Protein AF-0000000080633703 (afdb_homodimer)

Secondary structure (DSSP, 8-state):
--S---EEEEEES-HHHHHIIIIIIT-----TT--SSEEEEEETTEEEEEEEHHHHHHHTT----SS--S--SEEEEEEESSHHHHHHHHHHHHHTTPEEEEEEEE-TTSSEEEEEE-TT--EEEEEE-TTEEE-TTS-EEE--/--S---EEEEEES-HHHHHIIIIIIT-----TT--SSEEEEEETTEEEEEEEHHHHHHHTT----SS--S--SEEEEEEESSHHHHHHHHHHHHHTTPEEEEEEEE-TTSSEEEEEE-TT--EEEEEE-TTEEE-TT--EEE--

InterPro domains:
  IPR004360 Glyoxalase/fosfomycin resistance/dioxygenase domain [PF00903] (7-126)
  IPR029068 Glyoxalase/Bleomycin resistance protein/Dihydroxybiphenyl dioxygenase [G3DSA:3.10.180.10] (2-144)
  IPR029068 Glyoxalase/Bleomycin resistance protein/Dihydroxybiphenyl dioxygenase [SSF54593] (4-132)
  IPR037523 Vicinal oxygen chelate (VOC), core domain [PS51819] (4-129)

pLDDT: mean 94.64, std 8.97, range [52.09, 98.88]

Structure (mmCIF, N/CA/C/O backbone):
data_AF-0000000080633703-model_v1
#
loop_
_entity.id
_entity.type
_entity.pdbx_description
1 polymer 'Glyoxalase/bleomycin resistance protein/dioxygenase'
#
loop_
_atom_site.group_PDB
_atom_site.id
_atom_site.type_symbol
_atom_site.label_atom_id
_atom_site.label_alt_id
_atom_site.label_comp_id
_atom_site.label_asym_id
_atom_site.label_entity_id
_atom_site.label_seq_id
_atom_site.pdbx_PDB_ins_code
_atom_site.Cartn_x
_atom_site.Cartn_y
_atom_site.Cartn_z
_atom_site.occupancy
_atom_site.B_iso_or_equiv
_atom_site.auth_seq_id
_atom_site.auth_comp_id
_atom_site.auth_asym_id
_atom_site.auth_atom_id
_atom_site.pdbx_PDB_model_num
ATOM 1 N N . MET A 1 1 ? -6.945 -16.781 1.053 1 97 1 MET A N 1
ATOM 2 C CA . MET A 1 1 ? -5.82 -15.844 1.15 1 97 1 MET A CA 1
ATOM 3 C C . MET A 1 1 ? -5.742 -15.234 2.545 1 97 1 MET A C 1
ATOM 5 O O . MET A 1 1 ? -6.73 -14.695 3.051 1 97 1 MET A O 1
ATOM 9 N N . GLU A 1 2 ? -4.512 -15.328 3.207 1 96.75 2 GLU A N 1
ATOM 10 C CA . GLU A 1 2 ? -4.355 -14.703 4.516 1 96.75 2 GLU A CA 1
ATOM 11 C C . GLU A 1 2 ? -4.539 -13.188 4.43 1 96.75 2 GLU A C 1
ATOM 13 O O . GLU A 1 2 ? -4.16 -12.562 3.434 1 96.75 2 GLU A O 1
ATOM 18 N N . GLN A 1 3 ? -5.074 -12.633 5.402 1 97.44 3 GLN A N 1
ATOM 19 C CA . GLN A 1 3 ? -5.391 -11.211 5.457 1 97.44 3 GLN A CA 1
ATOM 20 C C . GLN A 1 3 ? -4.16 -10.391 5.828 1 97.44 3 GLN A C 1
ATOM 22 O O . GLN A 1 3 ? -4.023 -9.945 6.973 1 97.44 3 GLN A O 1
ATOM 27 N N . ARG A 1 4 ? -3.279 -10.18 4.828 1 97.44 4 ARG A N 1
ATOM 28 C CA . ARG A 1 4 ? -2.047 -9.43 5.043 1 97.44 4 ARG A CA 1
ATOM 29 C C .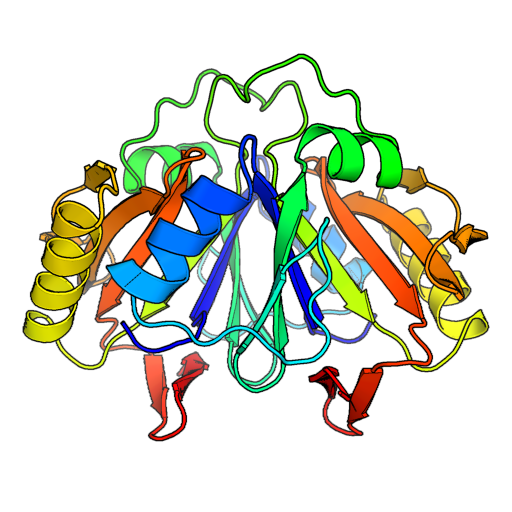 ARG A 1 4 ? -1.479 -8.922 3.723 1 97.44 4 ARG A C 1
ATOM 31 O O . ARG A 1 4 ? -1.855 -9.398 2.652 1 97.44 4 ARG A O 1
ATOM 38 N N . VAL A 1 5 ? -0.715 -7.949 3.74 1 98.44 5 VAL A N 1
ATOM 39 C CA . VAL A 1 5 ? 0.162 -7.438 2.691 1 98.44 5 VAL A CA 1
ATOM 40 C C . VAL A 1 5 ? 1.62 -7.598 3.113 1 98.44 5 VAL A C 1
ATOM 42 O O . VAL A 1 5 ? 1.97 -7.355 4.27 1 98.44 5 VAL A O 1
ATOM 45 N N . SER A 1 6 ? 2.461 -8.047 2.213 1 98.31 6 SER A N 1
ATOM 46 C CA . SER A 1 6 ? 3.865 -8.273 2.543 1 98.31 6 SER A CA 1
ATOM 47 C C . SER A 1 6 ? 4.738 -7.129 2.039 1 98.31 6 SER A C 1
ATOM 49 O O . SER A 1 6 ? 5.727 -6.766 2.68 1 98.31 6 SER A O 1
ATOM 51 N N . LEU A 1 7 ? 4.398 -6.609 0.879 1 98.44 7 LEU A N 1
ATOM 52 C CA . LEU A 1 7 ? 5.262 -5.648 0.206 1 98.44 7 LEU A CA 1
ATOM 53 C C . LEU A 1 7 ? 4.441 -4.672 -0.631 1 98.44 7 LEU A C 1
ATOM 55 O O . LEU A 1 7 ? 3.494 -5.078 -1.311 1 98.44 7 LEU A O 1
ATOM 59 N N . ILE A 1 8 ? 4.715 -3.406 -0.541 1 98.88 8 ILE A N 1
ATOM 60 C CA . ILE A 1 8 ? 4.215 -2.354 -1.418 1 98.88 8 ILE A CA 1
ATOM 61 C C . ILE A 1 8 ? 5.324 -1.902 -2.367 1 98.88 8 ILE A C 1
ATOM 63 O O . ILE A 1 8 ? 6.418 -1.544 -1.929 1 98.88 8 ILE A O 1
ATOM 67 N N . THR A 1 9 ? 5.074 -1.943 -3.637 1 98.69 9 THR A N 1
ATOM 68 C CA . THR A 1 9 ? 6.078 -1.469 -4.578 1 98.69 9 THR A CA 1
ATOM 69 C C . THR A 1 9 ? 5.605 -0.202 -5.285 1 98.69 9 THR A C 1
ATOM 71 O O . THR A 1 9 ? 4.52 -0.179 -5.867 1 98.69 9 THR A O 1
ATOM 74 N N . LEU A 1 10 ? 6.363 0.782 -5.168 1 97.94 10 LEU A N 1
ATOM 75 C CA . LEU A 1 10 ? 6.152 2.033 -5.887 1 97.94 10 LEU A CA 1
ATOM 76 C C . LEU A 1 10 ? 6.996 2.076 -7.156 1 97.94 10 LEU A C 1
ATOM 78 O O . LEU A 1 10 ? 8.227 1.997 -7.098 1 97.94 10 LEU A O 1
ATOM 82 N N . GLY A 1 11 ? 6.312 2.178 -8.289 1 96.38 11 GLY A N 1
ATOM 83 C CA . GLY A 1 11 ? 7.02 2.443 -9.531 1 96.38 11 GLY A CA 1
ATOM 84 C C . GLY A 1 11 ? 7.551 3.861 -9.625 1 96.38 11 GLY A C 1
ATOM 85 O O . GLY A 1 11 ? 6.812 4.824 -9.406 1 96.38 11 GLY A O 1
ATOM 86 N N . VAL A 1 12 ? 8.789 3.979 -9.984 1 96.38 12 VAL A N 1
ATOM 87 C CA . VAL A 1 12 ? 9.398 5.301 -10 1 96.38 12 VAL A CA 1
ATOM 88 C C . VAL A 1 12 ? 10.125 5.52 -11.328 1 96.38 12 VAL A C 1
ATOM 90 O O . VAL A 1 12 ? 10.602 4.562 -11.945 1 96.38 12 VAL A O 1
ATOM 93 N N . ALA A 1 13 ? 10.211 6.73 -11.781 1 94.94 13 ALA A N 1
ATOM 94 C CA . ALA A 1 13 ? 10.852 7.07 -13.055 1 94.94 13 ALA A CA 1
ATOM 95 C C . ALA A 1 13 ? 12.367 7.148 -12.906 1 94.94 13 ALA A C 1
ATOM 97 O O . ALA A 1 13 ? 13.109 6.844 -13.844 1 94.94 13 ALA A O 1
ATOM 98 N N . ASP A 1 14 ? 12.867 7.645 -11.797 1 96.81 14 ASP A N 1
ATOM 99 C CA . ASP A 1 14 ? 14.273 7.828 -11.461 1 96.81 14 ASP A CA 1
ATOM 100 C C . ASP A 1 14 ? 14.562 7.359 -10.039 1 96.81 14 ASP A C 1
ATOM 102 O O . ASP A 1 14 ? 14.273 8.07 -9.07 1 96.81 14 ASP A O 1
ATOM 106 N N . LEU A 1 15 ? 15.211 6.184 -9.938 1 98.06 15 LEU A N 1
ATOM 107 C CA . LEU A 1 15 ? 15.414 5.543 -8.641 1 98.06 15 LEU A CA 1
ATOM 108 C C . LEU A 1 15 ? 16.281 6.41 -7.734 1 98.06 15 LEU A C 1
ATOM 110 O O . LEU A 1 15 ? 15.992 6.555 -6.547 1 98.06 15 LEU A O 1
ATOM 114 N N . ALA A 1 16 ? 17.328 6.961 -8.281 1 98.19 16 ALA A N 1
ATOM 115 C CA . ALA A 1 16 ? 18.219 7.793 -7.488 1 98.19 16 ALA A CA 1
ATOM 116 C C . ALA A 1 16 ? 17.484 8.984 -6.891 1 98.19 16 ALA A C 1
ATOM 118 O O . ALA A 1 16 ? 17.688 9.328 -5.723 1 98.19 16 ALA A O 1
ATOM 119 N N . ARG A 1 17 ? 16.688 9.625 -7.672 1 98.25 17 ARG A N 1
ATOM 120 C CA . ARG A 1 17 ? 15.891 10.758 -7.195 1 98.25 17 ARG A CA 1
ATOM 121 C C . ARG A 1 17 ? 14.945 10.336 -6.078 1 98.25 17 ARG A C 1
ATOM 123 O O . ARG A 1 17 ? 14.836 11.016 -5.059 1 98.25 17 ARG A O 1
ATOM 130 N N . SER A 1 18 ? 14.234 9.234 -6.301 1 98.56 18 SER A N 1
ATOM 131 C CA . SER A 1 18 ? 13.297 8.75 -5.293 1 98.56 18 SER A CA 1
ATOM 132 C C . SER A 1 18 ? 14.023 8.352 -4.012 1 98.56 18 SER A C 1
ATOM 134 O O . SER A 1 18 ? 13.539 8.633 -2.91 1 98.56 18 SER A O 1
ATOM 136 N N . ARG A 1 19 ? 15.172 7.734 -4.129 1 98.62 19 ARG A N 1
ATOM 137 C CA . ARG A 1 19 ? 15.953 7.371 -2.951 1 98.62 19 ARG A CA 1
ATOM 138 C C . ARG A 1 19 ? 16.359 8.609 -2.162 1 98.62 19 ARG A C 1
ATOM 140 O O . ARG A 1 19 ? 16.328 8.609 -0.93 1 98.62 19 ARG A O 1
ATOM 147 N N . ARG A 1 20 ? 16.797 9.633 -2.859 1 98.62 20 ARG A N 1
ATOM 148 C CA . ARG A 1 20 ? 17.172 10.867 -2.174 1 98.62 20 ARG A CA 1
ATOM 149 C C . ARG A 1 20 ? 15.992 11.406 -1.361 1 98.62 20 ARG A C 1
ATOM 151 O O . ARG A 1 20 ? 16.172 11.852 -0.226 1 98.62 20 ARG A O 1
ATOM 158 N N . PHE A 1 21 ? 14.844 11.375 -1.941 1 98.88 21 PHE A N 1
ATOM 159 C CA . PHE A 1 21 ? 13.641 11.859 -1.263 1 98.88 21 PHE A CA 1
ATOM 160 C C . PHE A 1 21 ? 13.367 11.047 -0.003 1 98.88 21 PHE A C 1
ATOM 162 O O . PHE A 1 21 ? 13.219 11.609 1.083 1 98.88 21 PHE A O 1
ATOM 169 N N . TYR A 1 22 ? 13.312 9.695 -0.051 1 98.88 22 TYR A N 1
ATOM 170 C CA . TYR A 1 22 ? 12.922 8.844 1.069 1 98.88 22 TYR A CA 1
ATOM 171 C C . TYR A 1 22 ? 14.039 8.75 2.096 1 98.88 22 TYR A C 1
ATOM 173 O O . TYR A 1 22 ? 13.789 8.75 3.303 1 98.88 22 TYR A O 1
ATOM 181 N N . GLU A 1 23 ? 15.273 8.703 1.638 1 98.69 23 GLU A N 1
ATOM 182 C CA . GLU A 1 23 ? 16.391 8.461 2.549 1 98.69 23 GLU A CA 1
ATOM 183 C C . GLU A 1 23 ? 16.906 9.766 3.148 1 98.69 23 GLU A C 1
ATOM 185 O O . GLU A 1 23 ? 16.812 9.977 4.359 1 98.69 23 GLU A O 1
ATOM 190 N N . GLU A 1 24 ? 17.359 10.695 2.303 1 98.5 24 GLU A N 1
ATOM 191 C CA . GLU A 1 24 ? 17.859 11.969 2.805 1 98.5 24 GLU A CA 1
ATOM 192 C C . GLU A 1 24 ? 16.703 12.875 3.244 1 98.5 24 GLU A C 1
ATOM 194 O O . GLU A 1 24 ? 16.812 13.578 4.25 1 98.5 24 GLU A O 1
ATOM 199 N N . GLY A 1 25 ? 15.664 12.891 2.5 1 98.75 25 GLY A N 1
ATOM 200 C CA . GLY A 1 25 ? 14.539 13.773 2.768 1 98.75 25 GLY A CA 1
ATOM 201 C C . GLY A 1 25 ? 13.711 13.336 3.955 1 98.75 25 GLY A C 1
ATOM 202 O O . GLY A 1 25 ? 13.461 14.125 4.871 1 98.75 25 GLY A O 1
ATOM 203 N N . LEU A 1 26 ? 13.266 12.055 3.934 1 98.69 26 LEU A N 1
ATOM 204 C CA . LEU A 1 26 ? 12.344 11.586 4.961 1 98.69 26 LEU A CA 1
ATOM 205 C C . LEU A 1 26 ? 13.086 10.82 6.055 1 98.69 26 LEU A C 1
ATOM 207 O O . LEU A 1 26 ? 12.531 10.555 7.121 1 98.69 26 LEU A O 1
ATOM 211 N N . GLY A 1 27 ? 14.32 10.422 5.816 1 98.69 27 GLY A N 1
ATOM 212 C CA . GLY A 1 27 ? 15.156 9.836 6.855 1 98.69 27 GLY A CA 1
ATOM 213 C C . GLY A 1 27 ? 15.102 8.32 6.891 1 98.69 27 GLY A C 1
ATOM 214 O O . GLY A 1 27 ? 15.445 7.707 7.902 1 98.69 27 GLY A O 1
ATOM 215 N N . TRP A 1 28 ? 14.656 7.676 5.82 1 98.69 28 TRP A N 1
ATOM 216 C CA . TRP A 1 28 ? 14.531 6.223 5.801 1 98.69 28 TRP A CA 1
ATOM 217 C C . TRP A 1 28 ? 15.867 5.562 5.504 1 98.69 28 TRP A C 1
ATOM 219 O O . TRP A 1 28 ? 16.719 6.145 4.828 1 98.69 28 TRP A O 1
ATOM 229 N N . THR A 1 29 ? 16 4.383 6.027 1 98.44 29 THR A N 1
ATOM 230 C CA . THR A 1 29 ? 17.219 3.6 5.832 1 98.44 29 THR A CA 1
ATOM 231 C C . THR A 1 29 ? 16.938 2.406 4.918 1 98.44 29 THR A C 1
ATOM 233 O O . THR A 1 29 ? 16.109 1.556 5.23 1 98.44 29 THR A O 1
ATOM 236 N N . PRO A 1 30 ? 17.641 2.328 3.787 1 98.25 30 PRO A N 1
ATOM 237 C CA . PRO A 1 30 ? 17.438 1.188 2.893 1 98.25 30 PRO A CA 1
ATOM 238 C C . PRO A 1 30 ? 17.922 -0.128 3.488 1 98.25 30 PRO A C 1
ATOM 240 O O . PRO A 1 30 ? 18.891 -0.14 4.254 1 98.25 30 PRO A O 1
ATOM 243 N N . SER A 1 31 ? 17.234 -1.187 3.162 1 97.75 31 SER A N 1
ATOM 244 C CA . SER A 1 31 ? 17.672 -2.525 3.555 1 97.75 31 SER A CA 1
ATOM 245 C C . SER A 1 31 ? 18.969 -2.914 2.861 1 97.75 31 SER A C 1
ATOM 247 O O . SER A 1 31 ? 19.188 -2.557 1.701 1 97.75 31 SER A O 1
ATOM 249 N N . PRO A 1 32 ? 19.797 -3.775 3.469 1 95.81 32 PRO A N 1
ATOM 250 C CA . PRO A 1 32 ? 21.047 -4.238 2.838 1 95.81 32 PRO A CA 1
ATOM 251 C C . PRO A 1 32 ? 20.781 -5.125 1.62 1 95.81 32 PRO A C 1
ATOM 253 O O . PRO A 1 32 ? 21.688 -5.34 0.81 1 95.81 32 PRO A O 1
ATOM 256 N N . VAL A 1 33 ? 19.594 -5.609 1.435 1 94.81 33 VAL A N 1
ATOM 257 C CA . VAL A 1 33 ? 19.328 -6.52 0.328 1 94.81 33 VAL A CA 1
ATOM 258 C C . VAL A 1 33 ? 18.984 -5.723 -0.928 1 94.81 33 VAL A C 1
ATOM 260 O O . VAL A 1 33 ? 18.719 -6.301 -1.984 1 94.81 33 VAL A O 1
ATOM 263 N N . SER A 1 34 ? 18.922 -4.434 -0.803 1 96.38 34 SER A N 1
ATOM 264 C CA . SER A 1 34 ? 18.656 -3.58 -1.958 1 96.38 34 SER A CA 1
ATOM 265 C C . SER A 1 34 ? 19.688 -3.812 -3.062 1 96.38 34 SER A C 1
ATOM 267 O O . SER A 1 34 ? 20.812 -4.23 -2.791 1 96.38 34 SER A O 1
ATOM 269 N N . GLN A 1 35 ? 19.219 -3.604 -4.219 1 94.38 35 GLN A N 1
ATOM 270 C CA . GLN A 1 35 ? 20.047 -3.736 -5.414 1 94.38 35 GLN A CA 1
ATOM 271 C C . GLN A 1 35 ? 20.047 -2.447 -6.23 1 94.38 35 GLN A C 1
ATOM 273 O O . GLN A 1 35 ? 19.391 -1.469 -5.852 1 94.38 35 GLN A O 1
ATOM 278 N N . ASP A 1 36 ? 20.781 -2.471 -7.336 1 93.69 36 ASP A N 1
ATOM 279 C CA . ASP A 1 36 ? 20.922 -1.275 -8.164 1 93.69 36 ASP A CA 1
ATOM 280 C C . ASP A 1 36 ? 19.562 -0.869 -8.758 1 93.69 36 ASP A C 1
ATOM 282 O O . ASP A 1 36 ? 19.25 0.32 -8.836 1 93.69 36 ASP A O 1
ATOM 286 N N . ALA A 1 37 ? 18.781 -1.839 -9.141 1 94.69 37 ALA A N 1
ATOM 287 C CA . ALA A 1 37 ? 17.562 -1.546 -9.891 1 94.69 37 ALA A CA 1
ATOM 288 C C . ALA A 1 37 ? 16.359 -1.474 -8.969 1 94.69 37 ALA A C 1
ATOM 290 O O . ALA A 1 37 ? 15.25 -1.124 -9.406 1 94.69 37 ALA A O 1
ATOM 291 N N . ILE A 1 38 ? 16.531 -1.835 -7.695 1 97.75 38 ILE A N 1
ATOM 292 C CA . ILE A 1 38 ? 15.406 -1.864 -6.77 1 97.75 38 ILE A CA 1
ATOM 293 C C . ILE A 1 38 ? 15.898 -1.605 -5.348 1 97.75 38 ILE A C 1
ATOM 295 O O . ILE A 1 38 ? 16.953 -2.123 -4.941 1 97.75 38 ILE A O 1
ATOM 299 N N . THR A 1 39 ? 15.211 -0.741 -4.59 1 98.56 39 THR A N 1
ATOM 300 C CA . THR A 1 39 ? 15.531 -0.432 -3.201 1 98.56 39 THR A CA 1
ATOM 301 C C . THR A 1 39 ? 14.406 -0.858 -2.27 1 98.56 39 THR A C 1
ATOM 303 O O . THR A 1 39 ? 13.227 -0.609 -2.557 1 98.56 39 THR A O 1
ATOM 306 N N . PHE A 1 40 ? 14.758 -1.479 -1.168 1 98.5 40 PHE A N 1
ATOM 307 C CA . PHE A 1 40 ? 13.781 -1.953 -0.195 1 98.5 40 PHE A CA 1
ATOM 308 C C . PHE A 1 40 ? 13.93 -1.209 1.127 1 98.5 40 PHE A C 1
ATOM 310 O O . PHE A 1 40 ? 15.047 -0.91 1.555 1 98.5 40 PHE A O 1
ATOM 317 N N . TYR A 1 41 ? 12.828 -0.951 1.776 1 98.5 41 TYR A N 1
ATOM 318 C CA . TYR A 1 41 ? 12.75 -0.44 3.141 1 98.5 41 TYR A CA 1
ATOM 319 C C . TYR A 1 41 ? 11.906 -1.357 4.02 1 98.5 41 TYR A C 1
ATOM 321 O O . TYR A 1 41 ? 10.742 -1.628 3.711 1 98.5 41 TYR A O 1
ATOM 329 N N . GLN A 1 42 ? 12.484 -1.846 5.109 1 97.44 42 GLN A N 1
ATOM 330 C CA . GLN A 1 42 ? 11.711 -2.646 6.051 1 97.44 42 GLN A CA 1
ATOM 331 C C . GLN A 1 42 ? 10.758 -1.773 6.867 1 97.44 42 GLN A C 1
ATOM 333 O O . GLN A 1 42 ? 11.18 -0.775 7.457 1 97.44 42 GLN A O 1
ATOM 338 N N . LEU A 1 43 ? 9.547 -2.045 6.844 1 96.56 43 LEU A N 1
ATOM 339 C CA . LEU A 1 43 ? 8.531 -1.321 7.598 1 96.56 43 LEU A CA 1
ATOM 340 C C . LEU A 1 43 ? 7.852 -2.234 8.617 1 96.56 43 LEU A C 1
ATOM 342 O O . LEU A 1 43 ? 6.664 -2.539 8.484 1 96.56 43 LEU A O 1
ATOM 346 N N . GLY A 1 44 ? 8.523 -2.574 9.719 1 93 44 GLY A N 1
ATOM 347 C CA . GLY A 1 44 ? 7.969 -3.543 10.656 1 93 44 GLY A CA 1
ATOM 348 C C . GLY A 1 44 ? 7.707 -4.898 10.023 1 93 44 GLY A C 1
ATOM 349 O O . GLY A 1 44 ? 8.625 -5.527 9.492 1 93 44 GLY A O 1
ATOM 350 N N . GLY A 1 45 ? 6.473 -5.32 9.922 1 94.38 45 GLY A N 1
ATOM 351 C CA . GLY A 1 45 ? 6.105 -6.637 9.414 1 94.38 45 GLY A CA 1
ATOM 352 C C . GLY A 1 45 ? 5.859 -6.656 7.922 1 94.38 45 GLY A C 1
ATOM 353 O O . GLY A 1 45 ? 5.414 -7.668 7.371 1 94.38 45 GLY A O 1
ATOM 354 N N . ILE A 1 46 ? 6.074 -5.543 7.258 1 97.69 46 ILE A N 1
ATOM 355 C CA . ILE A 1 46 ? 5.992 -5.488 5.805 1 97.69 46 ILE A CA 1
ATOM 356 C C . ILE A 1 46 ? 7.191 -4.73 5.246 1 97.69 46 ILE A C 1
ATOM 358 O O . ILE A 1 46 ? 8.094 -4.344 5.992 1 97.69 46 ILE A O 1
ATOM 362 N N . ALA A 1 47 ? 7.227 -4.555 3.902 1 98.19 47 ALA A N 1
ATOM 363 C CA . ALA A 1 47 ? 8.289 -3.775 3.275 1 98.19 47 ALA A CA 1
ATOM 364 C C . ALA A 1 47 ? 7.734 -2.873 2.178 1 98.19 47 ALA A C 1
ATOM 366 O O . ALA A 1 47 ? 6.602 -3.059 1.729 1 98.19 47 ALA A O 1
ATOM 367 N N . LEU A 1 48 ? 8.438 -1.87 1.857 1 98.75 48 LEU A N 1
ATOM 368 C CA . LEU A 1 48 ? 8.211 -1.012 0.7 1 98.75 48 LEU A CA 1
ATOM 369 C C . LEU A 1 48 ? 9.383 -1.086 -0.269 1 98.75 48 LEU A C 1
ATOM 371 O O . LEU A 1 48 ? 10.547 -1.082 0.153 1 98.75 48 LEU A O 1
ATOM 375 N N . ALA A 1 49 ? 9.078 -1.139 -1.533 1 98.75 49 ALA A N 1
ATOM 376 C CA . ALA A 1 49 ? 10.133 -1.145 -2.545 1 98.75 49 ALA A CA 1
ATOM 377 C C . ALA A 1 49 ? 9.961 0.016 -3.521 1 98.75 49 ALA A C 1
ATOM 379 O O . ALA A 1 49 ? 8.836 0.42 -3.824 1 98.75 49 ALA A O 1
ATOM 380 N N . LEU A 1 50 ? 11.008 0.578 -3.924 1 98.75 50 LEU A N 1
ATOM 381 C CA . LEU A 1 50 ? 11.094 1.459 -5.082 1 98.75 50 LEU A CA 1
ATOM 382 C C . LEU A 1 50 ? 11.656 0.716 -6.289 1 98.75 50 LEU A C 1
ATOM 384 O O . LEU A 1 50 ? 12.727 0.103 -6.203 1 98.75 50 LEU A O 1
ATOM 388 N N . TYR A 1 51 ? 11.008 0.682 -7.352 1 98.12 51 TYR A N 1
ATOM 389 C CA . TYR A 1 51 ? 11.352 -0.052 -8.562 1 98.12 51 TYR A CA 1
ATOM 390 C C . TYR A 1 51 ? 10.969 0.739 -9.812 1 98.12 51 TYR A C 1
ATOM 392 O O . TYR A 1 51 ? 10.008 1.515 -9.789 1 98.12 51 TYR A O 1
ATOM 400 N N . GLY A 1 52 ? 11.781 0.611 -10.922 1 95.88 52 GLY A N 1
ATOM 401 C CA . GLY A 1 52 ? 11.391 1.312 -12.133 1 95.88 52 GLY A CA 1
ATOM 402 C C . GLY A 1 52 ? 9.945 1.062 -12.531 1 95.88 52 GLY A C 1
ATOM 403 O O . GLY A 1 52 ? 9.5 -0.087 -12.594 1 95.88 52 GLY A O 1
ATOM 404 N N . ARG A 1 53 ? 9.297 2.152 -12.828 1 94.69 53 ARG A N 1
ATOM 405 C CA . ARG A 1 53 ? 7.871 2.064 -13.125 1 94.69 53 ARG A CA 1
ATOM 406 C C . ARG A 1 53 ? 7.613 1.183 -14.336 1 94.69 53 ARG A C 1
ATOM 408 O O . ARG A 1 53 ? 6.719 0.334 -14.32 1 94.69 53 ARG A O 1
ATOM 415 N N . GLU A 1 54 ? 8.352 1.371 -15.438 1 93.19 54 GLU A N 1
ATOM 416 C CA . GLU A 1 54 ? 8.18 0.581 -16.656 1 93.19 54 GLU A CA 1
ATOM 417 C C . GLU A 1 54 ? 8.469 -0.896 -16.406 1 93.19 54 GLU A C 1
ATOM 419 O O . GLU A 1 54 ? 7.738 -1.769 -16.875 1 93.19 54 GLU A O 1
ATOM 424 N N . ALA A 1 55 ? 9.531 -1.191 -15.68 1 95.12 55 ALA A N 1
ATOM 425 C CA . ALA A 1 55 ? 9.898 -2.568 -15.359 1 95.12 55 ALA A CA 1
ATOM 426 C C . ALA A 1 55 ? 8.828 -3.229 -14.492 1 95.12 55 ALA A C 1
ATOM 428 O O . ALA A 1 55 ? 8.516 -4.41 -14.672 1 95.12 55 ALA A O 1
ATOM 429 N N . LEU A 1 56 ? 8.289 -2.451 -13.547 1 96.06 56 LEU A N 1
ATOM 430 C CA . LEU A 1 56 ? 7.219 -2.949 -12.695 1 96.06 56 LEU A CA 1
ATOM 431 C C . LEU A 1 56 ? 5.984 -3.301 -13.516 1 96.06 56 LEU A C 1
ATOM 433 O O . LEU A 1 56 ? 5.391 -4.363 -13.336 1 96.06 56 LEU A O 1
ATOM 437 N N . ALA A 1 57 ? 5.625 -2.398 -14.43 1 94.94 57 ALA A N 1
ATOM 438 C CA . ALA A 1 57 ? 4.484 -2.645 -15.305 1 94.94 57 ALA A CA 1
ATOM 439 C C . ALA A 1 57 ? 4.707 -3.887 -16.156 1 94.94 57 ALA A C 1
ATOM 441 O O . ALA A 1 57 ? 3.809 -4.719 -16.312 1 94.94 57 ALA A O 1
ATOM 442 N N . GLU A 1 58 ? 5.883 -4.012 -16.688 1 94.75 58 GLU A N 1
ATOM 443 C CA . GLU A 1 58 ? 6.227 -5.18 -17.5 1 94.75 58 GLU A CA 1
ATOM 444 C C . GLU A 1 58 ? 6.141 -6.465 -16.688 1 94.75 58 GLU A C 1
ATOM 446 O O . GLU A 1 58 ? 5.57 -7.461 -17.141 1 94.75 58 GLU A O 1
ATOM 451 N N . ASP A 1 59 ? 6.648 -6.391 -15.5 1 95.75 59 ASP A N 1
ATOM 452 C CA . ASP A 1 59 ? 6.637 -7.555 -14.625 1 95.75 59 ASP A CA 1
ATOM 453 C C . ASP A 1 59 ? 5.211 -8 -14.32 1 95.75 59 ASP A C 1
ATOM 455 O O . ASP A 1 59 ? 4.934 -9.203 -14.242 1 95.75 59 ASP A O 1
ATOM 459 N N . ALA A 1 60 ? 4.309 -7.051 -14.188 1 96.12 60 ALA A N 1
ATOM 460 C CA . ALA A 1 60 ? 2.924 -7.328 -13.82 1 96.12 60 ALA A CA 1
ATOM 461 C C . ALA A 1 60 ? 2.057 -7.531 -15.055 1 96.12 60 ALA A C 1
ATOM 463 O O . ALA A 1 60 ? 0.843 -7.727 -14.945 1 96.12 60 ALA A O 1
ATOM 464 N N . HIS A 1 61 ? 2.652 -7.441 -16.25 1 95.5 61 HIS A N 1
ATOM 465 C CA . HIS A 1 61 ? 1.944 -7.547 -17.516 1 95.5 61 HIS A CA 1
ATOM 466 C C . HIS A 1 61 ? 0.859 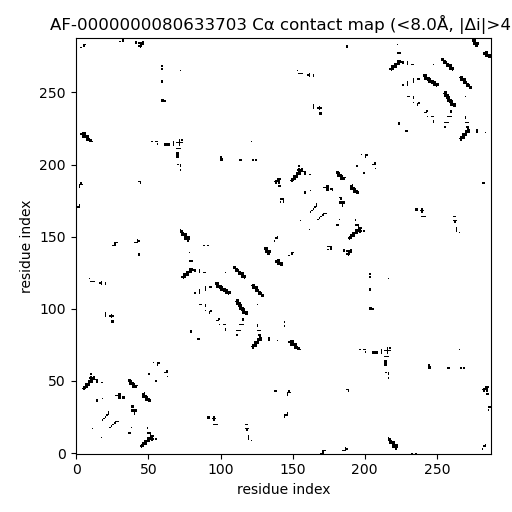-6.484 -17.625 1 95.5 61 HIS A C 1
ATOM 468 O O . HIS A 1 61 ? -0.271 -6.781 -18.031 1 95.5 61 HIS A O 1
ATOM 474 N N . LEU A 1 62 ? 1.202 -5.305 -17.156 1 92.88 62 LEU A N 1
ATOM 475 C CA . LEU A 1 62 ? 0.307 -4.16 -17.281 1 92.88 62 LEU A CA 1
ATOM 476 C C . LEU A 1 62 ? 0.74 -3.252 -18.422 1 92.88 62 LEU A C 1
ATOM 478 O O . LEU A 1 62 ? 1.934 -3.129 -18.719 1 92.88 62 LEU A O 1
ATOM 482 N N . ALA A 1 63 ? -0.3 -2.738 -19.078 1 82.75 63 ALA A N 1
ATOM 483 C CA . ALA A 1 63 ? 0.01 -1.756 -20.109 1 82.75 63 ALA A CA 1
ATOM 484 C C . ALA A 1 63 ? 0.45 -0.43 -19.5 1 82.75 63 ALA A C 1
ATOM 486 O O . ALA A 1 63 ? -0.107 0.008 -18.484 1 82.75 63 ALA A O 1
ATOM 487 N N . GLU A 1 64 ? 1.719 -0.064 -19.859 1 68.31 64 GLU A N 1
ATOM 488 C CA . GLU A 1 64 ? 2.215 1.227 -19.391 1 68.31 64 GLU A CA 1
ATOM 489 C C . GLU A 1 64 ? 2.053 2.301 -20.469 1 68.31 64 GLU A C 1
ATOM 491 O O . GLU A 1 64 ? 2.469 2.111 -21.609 1 68.31 64 GLU A O 1
ATOM 496 N N . SER A 1 65 ? 1.033 3.039 -20.406 1 57.62 65 SER A N 1
ATOM 497 C CA . SER A 1 65 ? 0.914 4.039 -21.469 1 57.62 65 SER A CA 1
ATOM 498 C C . SER A 1 65 ? 1.568 5.355 -21.062 1 57.62 65 SER A C 1
ATOM 500 O O . SER A 1 65 ? 1.222 6.414 -21.594 1 57.62 65 SER A O 1
ATOM 502 N N . GLY A 1 66 ? 2.555 5.41 -20.281 1 54.12 66 GLY A N 1
ATOM 503 C CA . GLY A 1 66 ? 3.236 6.664 -20.016 1 54.12 66 GLY A CA 1
ATOM 504 C C . GLY A 1 66 ? 3.078 7.141 -18.594 1 54.12 66 GLY A C 1
ATOM 505 O O . GLY A 1 66 ? 2.699 6.367 -17.719 1 54.12 66 GLY A O 1
ATOM 506 N N . PRO A 1 67 ? 3.582 8.391 -18.453 1 52.75 67 PRO A N 1
ATOM 507 C CA . PRO A 1 67 ? 3.463 8.945 -17.094 1 52.75 67 PRO A CA 1
ATOM 508 C C . PRO A 1 67 ? 2.029 8.906 -16.578 1 52.75 67 PRO A C 1
ATOM 510 O O . PRO A 1 67 ? 1.079 8.992 -17.359 1 52.75 67 PRO A O 1
ATOM 513 N N . THR A 1 68 ? 1.868 8.172 -15.547 1 53.5 68 THR A N 1
ATOM 514 C CA . THR A 1 68 ? 0.542 8.125 -14.938 1 53.5 68 THR A CA 1
ATOM 515 C C . THR A 1 68 ? -0.106 9.5 -14.938 1 53.5 68 THR A C 1
ATOM 517 O O . THR A 1 68 ? 0.496 10.477 -14.484 1 53.5 68 THR A O 1
ATOM 520 N N . SER A 1 69 ? -0.786 9.875 -16.094 1 57.5 69 SER A N 1
ATOM 521 C CA . SER A 1 69 ? -1.615 11.07 -15.961 1 57.5 69 SER A CA 1
ATOM 522 C C . SER A 1 69 ? -2.838 10.797 -15.086 1 57.5 69 SER A C 1
ATOM 524 O O . SER A 1 69 ? -3.564 9.828 -15.312 1 57.5 69 SER A O 1
ATOM 526 N N . GLY A 1 70 ? -2.631 11.031 -13.734 1 75.81 70 GLY A N 1
ATOM 527 C CA . GLY A 1 70 ? -3.807 11.031 -12.883 1 75.81 70 GLY A CA 1
ATOM 528 C C . GLY A 1 70 ? -3.646 10.18 -11.641 1 75.81 70 GLY A C 1
ATOM 529 O O . GLY A 1 70 ? -2.586 9.594 -11.414 1 75.81 70 GLY A O 1
ATOM 530 N N . PHE A 1 71 ? -4.656 10.219 -10.938 1 87.88 71 PHE A N 1
ATOM 531 C CA . PHE A 1 71 ? -4.691 9.484 -9.68 1 87.88 71 PHE A CA 1
ATOM 532 C C . PHE A 1 71 ? -4.828 7.988 -9.93 1 87.88 71 PHE A C 1
ATOM 534 O O . PHE A 1 71 ? -5.762 7.555 -10.609 1 87.88 71 PHE A O 1
ATOM 541 N N . GLY A 1 72 ? -3.854 7.133 -9.484 1 90.44 72 GLY A N 1
ATOM 542 C CA . GLY A 1 72 ? -3.816 5.691 -9.695 1 90.44 72 GLY A CA 1
ATOM 543 C C . GLY A 1 72 ? -4.812 4.938 -8.836 1 90.44 72 GLY A C 1
ATOM 544 O O . GLY A 1 72 ? -5.047 3.746 -9.047 1 90.44 72 GLY A O 1
ATOM 545 N N . GLY A 1 73 ? -5.367 5.633 -7.848 1 93.62 73 GLY A N 1
ATOM 546 C CA . GLY A 1 73 ? -6.418 4.992 -7.07 1 93.62 73 GLY A CA 1
ATOM 547 C C . GLY A 1 73 ? -5.926 4.418 -5.758 1 93.62 73 GLY A C 1
ATOM 548 O O . GLY A 1 73 ? -6.68 3.756 -5.043 1 93.62 73 GLY A O 1
ATOM 549 N N . ILE A 1 74 ? -4.668 4.578 -5.445 1 96.62 74 ILE A N 1
ATOM 550 C CA . ILE A 1 74 ? -4.137 4.082 -4.18 1 96.62 74 ILE A CA 1
ATOM 551 C C . ILE A 1 74 ? -3.457 5.227 -3.428 1 96.62 74 ILE A C 1
ATOM 553 O O . ILE A 1 74 ? -2.729 6.023 -4.023 1 96.62 74 ILE A O 1
ATOM 557 N N . THR A 1 75 ? -3.762 5.383 -2.111 1 98 75 THR A N 1
ATOM 558 C CA . THR A 1 75 ? -2.99 6.266 -1.243 1 98 75 THR A CA 1
ATOM 559 C C . THR A 1 75 ? -2.361 5.484 -0.095 1 98 75 THR A C 1
ATOM 561 O O . THR A 1 75 ? -2.887 4.445 0.318 1 98 75 THR A O 1
ATOM 564 N N . LEU A 1 76 ? -1.228 5.926 0.321 1 98.75 76 LEU A N 1
ATOM 565 C CA . LEU A 1 76 ? -0.566 5.438 1.527 1 98.75 76 LEU A CA 1
ATOM 566 C C . LEU A 1 76 ? -0.715 6.434 2.67 1 98.75 76 LEU A C 1
ATOM 568 O O . LEU A 1 76 ? -0.734 7.648 2.443 1 98.75 76 LEU A O 1
ATOM 572 N N . ALA A 1 77 ? -0.773 5.887 3.902 1 98.75 77 ALA A N 1
ATOM 573 C CA . ALA A 1 77 ? -0.925 6.809 5.023 1 98.75 77 ALA A CA 1
ATOM 574 C C . ALA A 1 77 ? 0.147 6.566 6.082 1 98.75 77 ALA A C 1
ATOM 576 O O . ALA A 1 77 ? 0.625 5.441 6.246 1 98.75 77 ALA A O 1
ATOM 577 N N . HIS A 1 78 ? 0.496 7.543 6.719 1 98.69 78 HIS A N 1
ATOM 578 C CA . HIS A 1 78 ? 1.4 7.621 7.859 1 98.69 78 HIS A CA 1
ATOM 579 C C . HIS A 1 78 ? 0.74 8.328 9.039 1 98.69 78 HIS A C 1
ATOM 581 O O . HIS A 1 78 ? 0.643 9.555 9.062 1 98.69 78 HIS A O 1
ATOM 587 N N . ASN A 1 79 ? 0.269 7.512 9.984 1 98.31 79 ASN A N 1
ATOM 588 C CA . ASN A 1 79 ? -0.42 8.055 11.148 1 98.31 79 ASN A CA 1
ATOM 589 C C . ASN A 1 79 ? 0.558 8.406 12.266 1 98.31 79 ASN A C 1
ATOM 591 O O . ASN A 1 79 ? 1.523 7.68 12.5 1 98.31 79 ASN A O 1
ATOM 595 N N . LEU A 1 80 ? 0.232 9.445 12.867 1 98.31 80 LEU A N 1
ATOM 596 C CA . LEU A 1 80 ? 1.102 9.977 13.914 1 98.31 80 LEU A CA 1
ATOM 597 C C . LEU A 1 80 ? 0.334 10.156 15.219 1 98.31 80 LEU A C 1
ATOM 599 O O . LEU A 1 80 ? -0.839 9.789 15.312 1 98.31 80 LEU A O 1
ATOM 603 N N . ARG A 1 81 ? 1.061 10.617 16.281 1 96.88 81 ARG A N 1
ATOM 604 C CA . ARG A 1 81 ? 0.521 10.562 17.625 1 96.88 81 ARG A CA 1
ATOM 605 C C . ARG A 1 81 ? -0.061 11.914 18.031 1 96.88 81 ARG A C 1
ATOM 607 O O . ARG A 1 81 ? -0.707 12.031 19.078 1 96.88 81 ARG A O 1
ATOM 614 N N . SER A 1 82 ? 0.19 12.992 17.188 1 97.69 82 SER A N 1
ATOM 615 C CA . SER A 1 82 ? -0.337 14.32 17.469 1 97.69 82 SER A CA 1
ATOM 616 C C . SER A 1 82 ? -0.459 15.156 16.203 1 97.69 82 SER A C 1
ATOM 618 O O . SER A 1 82 ? 0.167 14.852 15.188 1 97.69 82 SER A O 1
ATOM 620 N N . LYS A 1 83 ? -1.299 16.234 16.297 1 98.56 83 LYS A N 1
ATOM 621 C CA . LYS A 1 83 ? -1.425 17.188 15.203 1 98.56 83 LYS A CA 1
ATOM 622 C C . LYS A 1 83 ? -0.086 17.844 14.891 1 98.56 83 LYS A C 1
ATOM 624 O O . LYS A 1 83 ? 0.249 18.062 13.727 1 98.56 83 LYS A O 1
ATOM 629 N N . ALA A 1 84 ? 0.62 18.203 15.93 1 98.62 84 ALA A N 1
ATOM 630 C CA . ALA A 1 84 ? 1.916 18.844 15.75 1 98.62 84 ALA A CA 1
ATOM 631 C C . ALA A 1 84 ? 2.869 17.969 14.945 1 98.62 84 ALA A C 1
ATOM 633 O O . ALA A 1 84 ? 3.639 18.469 14.125 1 98.62 84 ALA A O 1
ATOM 634 N N . GLU A 1 85 ? 2.879 16.672 15.195 1 98.56 85 GLU A N 1
ATOM 635 C CA . GLU A 1 85 ? 3.713 15.734 14.438 1 98.56 85 GLU A CA 1
ATOM 636 C C . GLU A 1 85 ? 3.303 15.703 12.969 1 98.56 85 GLU A C 1
ATOM 638 O O . GLU A 1 85 ? 4.148 15.562 12.086 1 98.56 85 GLU A O 1
ATOM 643 N N . VAL A 1 86 ? 1.981 15.781 12.75 1 98.81 86 VAL A N 1
ATOM 644 C CA . VAL A 1 86 ? 1.503 15.836 11.367 1 98.81 86 VAL A CA 1
ATOM 645 C C . VAL A 1 86 ? 2.117 17.031 10.656 1 98.81 86 VAL A C 1
ATOM 647 O O . VAL A 1 86 ? 2.684 16.906 9.57 1 98.81 86 VAL A O 1
ATOM 650 N N . ASP A 1 87 ? 2.047 18.203 11.289 1 98.88 87 ASP A N 1
ATOM 651 C CA . ASP A 1 87 ? 2.596 19.422 10.703 1 98.88 87 ASP A CA 1
ATOM 652 C C . ASP A 1 87 ? 4.09 19.266 10.422 1 98.88 87 ASP A C 1
ATOM 654 O O . ASP A 1 87 ? 4.574 19.703 9.375 1 98.88 87 ASP A O 1
ATOM 658 N N . ALA A 1 88 ? 4.77 18.719 11.328 1 98.88 88 ALA A N 1
ATOM 659 C CA . ALA A 1 88 ? 6.215 18.562 11.203 1 98.88 88 ALA A CA 1
ATOM 660 C C . ALA A 1 88 ? 6.559 17.656 10.016 1 98.88 88 ALA A C 1
ATOM 662 O O . ALA A 1 88 ? 7.473 17.953 9.242 1 98.88 88 ALA A O 1
ATOM 663 N N . VAL A 1 89 ? 5.863 16.531 9.883 1 98.88 89 VAL A N 1
ATOM 664 C CA . VAL A 1 89 ? 6.141 15.586 8.797 1 98.88 89 VAL A CA 1
ATOM 665 C C . VAL A 1 89 ? 5.754 16.219 7.461 1 98.88 89 VAL A C 1
ATOM 667 O O . VAL A 1 89 ? 6.453 16.047 6.461 1 98.88 89 VAL A O 1
ATOM 670 N N . MET A 1 90 ? 4.629 16.938 7.445 1 98.88 90 MET A N 1
ATOM 671 C CA . MET A 1 90 ? 4.238 17.641 6.227 1 98.88 90 MET A CA 1
ATOM 672 C C . MET A 1 90 ? 5.32 18.625 5.801 1 98.88 90 MET A C 1
ATOM 674 O O . MET A 1 90 ? 5.684 18.672 4.625 1 98.88 90 MET A O 1
ATOM 678 N N . ALA A 1 91 ? 5.805 19.359 6.703 1 98.88 91 ALA A N 1
ATOM 679 C CA . ALA A 1 91 ? 6.867 20.328 6.418 1 98.88 91 ALA A CA 1
ATOM 680 C C . ALA A 1 91 ? 8.133 19.625 5.941 1 98.88 91 ALA A C 1
ATOM 682 O O . ALA A 1 91 ? 8.805 20.094 5.023 1 98.88 91 ALA A O 1
ATOM 683 N N . GLN A 1 92 ? 8.484 18.562 6.613 1 98.88 92 GLN A N 1
ATOM 684 C CA . GLN A 1 92 ? 9.648 17.766 6.23 1 98.88 92 GLN A CA 1
ATOM 685 C C . GLN A 1 92 ? 9.531 17.281 4.789 1 98.88 92 GLN A C 1
ATOM 687 O O . GLN A 1 92 ? 10.492 17.359 4.023 1 98.88 92 GLN A O 1
ATOM 692 N N . ALA A 1 93 ? 8.359 16.734 4.43 1 98.81 93 ALA A N 1
ATOM 693 C CA . ALA A 1 93 ? 8.117 16.234 3.078 1 98.81 93 ALA A CA 1
ATOM 694 C C . ALA A 1 93 ? 8.281 17.344 2.045 1 98.81 93 ALA A C 1
ATOM 696 O O . ALA A 1 93 ? 8.875 17.141 0.984 1 98.81 93 ALA A O 1
ATOM 697 N N . GLU A 1 94 ? 7.777 18.469 2.393 1 98.81 94 GLU A N 1
ATOM 698 C CA . GLU A 1 94 ? 7.895 19.625 1.493 1 98.81 94 GLU A CA 1
ATOM 699 C C . GLU A 1 94 ? 9.352 20.031 1.307 1 98.81 94 GLU A C 1
ATOM 701 O O . GLU A 1 94 ? 9.805 20.25 0.18 1 98.81 94 GLU A O 1
ATOM 706 N N . ARG A 1 95 ? 10.078 20.125 2.342 1 98.62 95 ARG A N 1
ATOM 707 C CA . ARG A 1 95 ? 11.492 20.5 2.287 1 98.62 95 ARG A CA 1
ATOM 708 C C . ARG A 1 95 ? 12.289 19.484 1.473 1 98.62 95 ARG A C 1
ATOM 710 O O . ARG A 1 95 ? 13.266 19.844 0.805 1 98.62 95 ARG A O 1
ATOM 717 N N . ALA A 1 96 ? 11.883 18.266 1.524 1 98.56 96 ALA A N 1
ATOM 718 C CA . ALA A 1 96 ? 12.578 17.188 0.837 1 98.56 96 ALA A CA 1
ATOM 719 C C . ALA A 1 96 ? 12.281 17.203 -0.66 1 98.56 96 ALA A C 1
ATOM 721 O O . ALA A 1 96 ? 12.906 16.469 -1.433 1 98.56 96 ALA A O 1
ATOM 722 N N . GLY A 1 97 ? 11.305 18.016 -1.037 1 98.31 97 GLY A N 1
ATOM 723 C CA . GLY A 1 97 ? 10.969 18.109 -2.447 1 98.31 97 GLY A CA 1
ATOM 724 C C . GLY A 1 97 ? 9.625 17.5 -2.785 1 98.31 97 GLY A C 1
ATOM 725 O O . GLY A 1 97 ? 9.227 17.453 -3.951 1 98.31 97 GLY A O 1
ATOM 726 N N . GLY A 1 98 ? 8.883 16.969 -1.809 1 98.5 98 GLY A N 1
ATOM 727 C CA . GLY A 1 98 ? 7.52 16.531 -2.041 1 98.5 98 GLY A CA 1
ATOM 728 C C . GLY A 1 98 ? 6.566 17.672 -2.348 1 98.5 98 GLY A C 1
ATOM 729 O O . GLY A 1 98 ? 6.812 18.812 -1.965 1 98.5 98 GLY A O 1
ATOM 730 N N . ARG A 1 99 ? 5.555 17.328 -3.082 1 98.31 99 ARG A N 1
ATOM 731 C CA . ARG A 1 99 ? 4.523 18.328 -3.373 1 98.31 99 ARG A CA 1
ATOM 732 C C . ARG A 1 99 ? 3.367 18.219 -2.389 1 98.31 99 ARG A C 1
ATOM 734 O O . ARG A 1 99 ? 2.752 17.172 -2.254 1 98.31 99 ARG A O 1
ATOM 741 N N . ILE A 1 100 ? 3.045 19.344 -1.759 1 98.69 100 ILE A N 1
ATOM 742 C CA . ILE A 1 100 ? 1.881 19.344 -0.88 1 98.69 100 ILE A CA 1
ATOM 743 C C . ILE A 1 100 ? 0.604 19.328 -1.716 1 98.69 100 ILE A C 1
ATOM 745 O O . ILE A 1 100 ? 0.395 20.219 -2.555 1 98.69 100 ILE A O 1
ATOM 749 N N . LEU A 1 101 ? -0.156 18.328 -1.574 1 98.06 101 LEU A N 1
ATOM 750 C CA . LEU A 1 101 ? -1.429 18.219 -2.275 1 98.06 101 LEU A CA 1
ATOM 751 C C . LEU A 1 101 ? -2.551 18.875 -1.483 1 98.06 101 LEU A C 1
ATOM 753 O O . LEU A 1 101 ? -3.367 19.609 -2.049 1 98.06 101 LEU A O 1
ATOM 757 N N . LYS A 1 102 ? -2.564 18.594 -0.202 1 98.5 102 LYS A N 1
ATOM 758 C CA . LYS A 1 102 ? -3.555 19.094 0.745 1 98.5 102 LYS A CA 1
ATOM 759 C C . LYS A 1 102 ? -2.896 19.516 2.057 1 98.5 102 LYS A C 1
ATOM 761 O O . LYS A 1 102 ? -2.322 18.688 2.762 1 98.5 102 LYS A O 1
ATOM 766 N N . PRO A 1 103 ? -2.982 20.797 2.355 1 98.62 103 PRO A N 1
ATOM 767 C CA . PRO A 1 103 ? -2.436 21.203 3.656 1 98.62 103 PRO A CA 1
ATOM 768 C C . PRO A 1 103 ? -3.111 20.484 4.824 1 98.62 103 PRO A C 1
ATOM 770 O O . PRO A 1 103 ? -4.305 20.172 4.754 1 98.62 103 PRO A O 1
ATOM 773 N N . ALA A 1 104 ? -2.307 20.219 5.852 1 98.75 104 ALA A N 1
ATOM 774 C CA . ALA A 1 104 ? -2.873 19.594 7.043 1 98.75 104 ALA A CA 1
ATOM 775 C C . ALA A 1 104 ? -3.998 20.453 7.625 1 98.75 104 ALA A C 1
ATOM 777 O O . ALA A 1 104 ? -3.883 21.672 7.703 1 98.75 104 ALA A O 1
ATOM 778 N N . GLN A 1 105 ? -5.023 19.797 7.938 1 98.75 105 GLN A N 1
ATOM 779 C CA . GLN A 1 105 ? -6.211 20.453 8.469 1 98.75 105 GLN A CA 1
ATOM 780 C C . GLN A 1 105 ? -7.113 19.469 9.195 1 98.75 105 GLN A C 1
ATOM 782 O O . GLN A 1 105 ? -6.941 18.25 9.07 1 98.75 105 GLN A O 1
ATOM 787 N N . ASP A 1 106 ? -8.031 20 9.969 1 98.38 106 ASP A N 1
ATOM 788 C CA . ASP A 1 106 ? -9.086 19.141 10.5 1 98.38 106 ASP A CA 1
ATOM 789 C C . ASP A 1 106 ? -9.938 18.547 9.375 1 98.38 106 ASP A C 1
ATOM 791 O O . ASP A 1 106 ? -10.258 19.25 8.406 1 98.38 106 ASP A O 1
ATOM 795 N N . VAL A 1 107 ? -10.25 17.297 9.562 1 96.75 107 VAL A N 1
ATOM 796 C CA . VAL A 1 107 ? -10.945 16.656 8.453 1 96.75 107 VAL A CA 1
ATOM 797 C C . VAL A 1 107 ? -12.273 16.062 8.938 1 96.75 107 VAL A C 1
ATOM 799 O O . VAL A 1 107 ? -12.523 16 10.148 1 96.75 107 VAL A O 1
ATOM 802 N N . PHE A 1 108 ? -13.055 15.625 8.055 1 90.69 108 PHE A N 1
ATOM 803 C CA . PHE A 1 108 ? -14.461 15.281 8.258 1 90.69 108 PHE A CA 1
ATOM 804 C C . PHE A 1 108 ? -14.602 14.102 9.203 1 90.69 108 PHE A C 1
ATOM 806 O O . PHE A 1 108 ? -15.609 13.977 9.906 1 90.69 108 PHE A O 1
ATOM 813 N N . TRP A 1 109 ? -13.688 13.273 9.359 1 91.12 109 TRP A N 1
ATOM 814 C CA . TRP A 1 109 ? -13.836 12.078 10.18 1 91.12 109 TRP A CA 1
ATOM 815 C C . TRP A 1 109 ? -13.289 12.312 11.586 1 91.12 109 TRP A C 1
ATOM 817 O O . TRP A 1 109 ? -13.156 11.375 12.375 1 91.12 109 TRP A O 1
ATOM 827 N N . GLY A 1 110 ? -12.891 13.562 11.891 1 91.94 110 GLY A N 1
ATOM 828 C CA . GLY A 1 110 ? -12.586 13.93 13.266 1 91.94 110 GLY A CA 1
ATOM 829 C C . GLY A 1 110 ? -11.102 13.93 13.562 1 91.94 110 GLY A C 1
ATOM 830 O O . GLY A 1 110 ? -10.688 14.117 14.711 1 91.94 110 GLY A O 1
ATOM 831 N N . GLY A 1 111 ? -10.258 13.742 12.617 1 97.19 111 GLY A N 1
ATOM 832 C CA . GLY A 1 111 ? -8.82 13.805 12.805 1 97.19 111 GLY A CA 1
ATOM 833 C C . GLY A 1 111 ? -8.188 15.039 12.188 1 97.19 111 GLY A C 1
ATOM 834 O O . GLY A 1 111 ? -8.82 16.094 12.094 1 97.19 111 GLY A O 1
ATOM 835 N N . TYR A 1 112 ? -6.996 14.984 11.984 1 98.69 112 TYR A N 1
ATOM 836 C CA . TYR A 1 112 ? -6.141 16 11.391 1 98.69 112 TYR A CA 1
ATOM 837 C C . TYR A 1 112 ? -5.211 15.391 10.352 1 98.69 112 TYR A C 1
ATOM 839 O O . TYR A 1 112 ? -4.484 14.438 10.641 1 98.69 112 TYR A O 1
ATOM 847 N N . SER A 1 113 ? -5.371 15.906 9.125 1 98.62 113 SER A N 1
ATOM 848 C CA . SER A 1 113 ? -4.621 15.195 8.094 1 98.62 113 SER A CA 1
ATOM 849 C C . SER A 1 113 ? -4.285 16.125 6.922 1 98.62 113 SER A C 1
ATOM 851 O O . SER A 1 113 ? -4.957 17.125 6.711 1 98.62 113 SER A O 1
ATOM 853 N N . GLY A 1 114 ? -3.277 15.875 6.203 1 98.75 114 GLY A N 1
ATOM 854 C CA . GLY A 1 114 ? -2.848 16.422 4.926 1 98.75 114 GLY A CA 1
ATOM 855 C C . GLY A 1 114 ? -2.285 15.359 3.99 1 98.75 114 GLY A C 1
ATOM 856 O O . GLY A 1 114 ? -2.141 14.203 4.371 1 98.75 114 GLY A O 1
ATOM 857 N N . TYR A 1 115 ? -2.049 15.852 2.764 1 98.81 115 TYR A N 1
ATOM 858 C CA . TYR A 1 115 ? -1.472 14.953 1.772 1 98.81 115 TYR A CA 1
ATOM 859 C C . TYR A 1 115 ? -0.264 15.594 1.096 1 98.81 115 TYR A C 1
ATOM 861 O O . TYR A 1 115 ? -0.27 16.797 0.802 1 98.81 115 TYR A O 1
ATOM 869 N N . PHE A 1 116 ? 0.722 14.797 0.815 1 98.69 116 PHE A N 1
ATOM 870 C CA . PHE A 1 116 ? 1.779 15.172 -0.116 1 98.69 116 PHE A CA 1
ATOM 871 C C . PHE A 1 116 ? 2.004 14.078 -1.152 1 98.69 116 PHE A C 1
ATOM 873 O O . PHE A 1 116 ? 1.612 12.93 -0.942 1 98.69 116 PHE A O 1
ATOM 880 N N . ALA A 1 117 ? 2.547 14.43 -2.283 1 97.56 117 ALA A N 1
ATOM 881 C CA . ALA A 1 117 ? 2.996 13.492 -3.309 1 97.56 117 ALA A CA 1
ATOM 882 C C . ALA A 1 117 ? 4.516 13.367 -3.307 1 97.56 117 ALA A C 1
ATOM 884 O O . ALA A 1 117 ? 5.23 14.367 -3.219 1 97.56 117 ALA A O 1
ATOM 885 N N . ASP A 1 118 ? 4.984 12.117 -3.34 1 97.94 118 ASP A N 1
ATOM 886 C CA . ASP A 1 118 ? 6.422 11.93 -3.504 1 97.94 118 ASP A CA 1
ATOM 887 C C . ASP A 1 118 ? 6.871 12.344 -4.902 1 97.94 118 ASP A C 1
ATOM 889 O O . ASP A 1 118 ? 6.062 12.797 -5.715 1 97.94 118 ASP A O 1
ATOM 893 N N . PRO A 1 119 ? 8.133 12.266 -5.293 1 97.06 119 PRO A N 1
ATOM 894 C CA . PRO A 1 119 ? 8.641 12.797 -6.559 1 97.06 119 PRO A CA 1
ATOM 895 C C . PRO A 1 119 ? 7.965 12.172 -7.777 1 97.06 119 PRO A C 1
ATOM 897 O O . PRO A 1 119 ? 8 12.742 -8.867 1 97.06 119 PRO A O 1
ATOM 900 N N . ASP A 1 120 ? 7.391 10.977 -7.656 1 95.12 120 ASP A N 1
ATOM 901 C CA . ASP A 1 120 ? 6.75 10.297 -8.781 1 95.12 120 ASP A CA 1
ATOM 902 C C . ASP A 1 120 ? 5.23 10.422 -8.703 1 95.12 120 ASP A C 1
ATOM 904 O O . ASP A 1 120 ? 4.512 9.773 -9.461 1 95.12 120 ASP A O 1
ATOM 908 N N . GLY A 1 121 ? 4.766 11.172 -7.68 1 95 121 GLY A N 1
ATOM 909 C CA . GLY A 1 121 ? 3.35 11.492 -7.621 1 95 121 GLY A CA 1
ATOM 910 C C . GLY A 1 121 ? 2.562 10.547 -6.73 1 95 121 GLY A C 1
ATOM 911 O O . GLY A 1 121 ? 1.336 10.641 -6.648 1 95 121 GLY A O 1
ATOM 912 N N . HIS A 1 122 ? 3.141 9.594 -6.094 1 96.75 122 HIS A N 1
ATOM 913 C CA . HIS A 1 122 ? 2.424 8.727 -5.164 1 96.75 122 HIS A CA 1
ATOM 914 C C . HIS A 1 122 ? 1.949 9.5 -3.941 1 96.75 122 HIS A C 1
ATOM 916 O O . HIS A 1 122 ? 2.75 10.148 -3.262 1 96.75 122 HIS A O 1
ATOM 922 N N . PRO A 1 123 ? 0.685 9.43 -3.645 1 97.88 123 PRO A N 1
ATOM 923 C CA . PRO A 1 123 ? 0.16 10.258 -2.555 1 97.88 123 PRO A CA 1
ATOM 924 C C . PRO A 1 123 ? 0.325 9.602 -1.186 1 97.88 123 PRO A C 1
ATOM 926 O O . PRO A 1 123 ? 0.015 8.422 -1.021 1 97.88 123 PRO A O 1
ATOM 929 N N . TRP A 1 124 ? 0.809 10.352 -0.271 1 98.75 124 TRP A N 1
ATOM 930 C CA . TRP A 1 124 ? 0.91 10.008 1.146 1 98.75 124 TRP A CA 1
ATOM 931 C C . TRP A 1 124 ? -0.022 10.883 1.981 1 98.75 124 TRP A C 1
ATOM 933 O O . TRP A 1 124 ? 0.051 12.109 1.925 1 98.75 124 TRP A O 1
ATOM 943 N N . GLU A 1 125 ? -0.883 10.258 2.705 1 98.88 125 GLU A N 1
ATOM 944 C CA . GLU A 1 125 ? -1.618 10.961 3.752 1 98.88 125 GLU A CA 1
ATOM 945 C C . GLU A 1 125 ? -0.838 10.969 5.062 1 98.88 125 GLU A C 1
ATOM 947 O O . GLU A 1 125 ? -0.369 9.922 5.52 1 98.88 125 GLU A O 1
ATOM 952 N N . VAL A 1 126 ? -0.628 12.094 5.613 1 98.88 126 VAL A N 1
ATOM 953 C CA . VAL A 1 126 ? -0.094 12.242 6.965 1 98.88 126 VAL A CA 1
ATOM 954 C C . VAL A 1 126 ? -1.213 12.641 7.926 1 98.88 126 VAL A C 1
ATOM 956 O O . VAL A 1 126 ? -1.866 13.672 7.73 1 98.88 126 VAL A O 1
ATOM 959 N N . ALA A 1 127 ? -1.397 11.797 8.992 1 98.75 127 ALA A N 1
ATOM 960 C CA . ALA A 1 127 ? -2.65 12.008 9.711 1 98.75 127 ALA A CA 1
ATOM 961 C C . ALA A 1 127 ? -2.469 11.781 11.211 1 98.75 127 ALA A C 1
ATOM 963 O O . ALA A 1 127 ? -1.579 11.039 11.625 1 98.75 127 ALA A O 1
ATOM 964 N N . TRP A 1 128 ? -3.197 12.398 11.984 1 98.5 128 TRP A N 1
ATOM 965 C CA . TRP A 1 128 ? -3.512 12.078 13.375 1 98.5 128 TRP A CA 1
ATOM 966 C C . TRP A 1 128 ? -4.957 11.609 13.516 1 98.5 128 TRP A C 1
ATOM 968 O O . TRP A 1 128 ? -5.887 12.328 13.141 1 98.5 128 TRP A O 1
ATOM 978 N N . ASN A 1 129 ? -5.156 10.406 13.867 1 97.31 129 ASN A N 1
ATOM 979 C CA . ASN A 1 129 ? -6.457 9.766 14.055 1 97.31 129 ASN A CA 1
ATOM 980 C C . ASN A 1 129 ? -6.703 9.414 15.516 1 97.31 129 ASN A C 1
ATOM 982 O O . ASN A 1 129 ? -6.145 8.438 16.031 1 97.31 129 ASN A O 1
ATOM 986 N N . PRO A 1 130 ? -7.5 10.133 16.219 1 94 130 PRO A N 1
ATOM 987 C CA . PRO A 1 130 ? -7.734 9.891 17.641 1 94 130 PRO A CA 1
ATOM 988 C C . PRO A 1 130 ? -8.531 8.609 17.891 1 94 130 PRO A C 1
ATOM 990 O O . PRO A 1 130 ? -8.664 8.18 19.047 1 94 130 PRO A O 1
ATOM 993 N N . PHE A 1 131 ? -9 7.895 16.859 1 90.88 131 PHE A N 1
ATOM 994 C CA . PHE A 1 131 ? -9.844 6.711 17.016 1 90.88 131 PHE A CA 1
ATOM 995 C C . PHE A 1 131 ? -9.047 5.441 16.734 1 90.88 131 PHE A C 1
ATOM 997 O O . PHE A 1 131 ? -9.609 4.344 16.719 1 90.88 131 PHE A O 1
ATOM 1004 N N . ALA A 1 132 ? -7.828 5.512 16.422 1 91.62 132 ALA A N 1
ATOM 1005 C CA . ALA A 1 132 ? -6.938 4.375 16.203 1 91.62 132 ALA A CA 1
ATOM 1006 C C . ALA A 1 132 ? -5.738 4.426 17.141 1 91.62 132 ALA A C 1
ATOM 1008 O O . ALA A 1 132 ? -5.336 5.504 17.594 1 91.62 132 ALA A O 1
ATOM 1009 N N . ALA A 1 133 ? -5.305 3.279 17.438 1 91.69 133 ALA A N 1
ATOM 1010 C CA . ALA A 1 133 ? -4.133 3.203 18.297 1 91.69 133 ALA A CA 1
ATOM 1011 C C . ALA A 1 133 ? -2.85 3.084 17.484 1 91.69 133 ALA A C 1
ATOM 1013 O O . ALA A 1 133 ? -2.807 2.365 16.484 1 91.69 133 ALA A O 1
ATOM 1014 N N . LEU A 1 134 ? -1.899 3.83 17.859 1 94.56 134 LEU A N 1
ATOM 1015 C CA . LEU A 1 134 ? -0.538 3.717 17.344 1 94.56 134 LEU A CA 1
ATOM 1016 C C . LEU A 1 134 ? 0.418 3.264 18.438 1 94.56 134 LEU A C 1
ATOM 1018 O O . LEU A 1 134 ? 0.669 4 19.391 1 94.56 134 LEU A O 1
ATOM 1022 N N . GLY A 1 135 ? 0.907 2.027 18.281 1 92 135 GLY A N 1
ATOM 1023 C CA . GLY A 1 135 ? 1.784 1.464 19.297 1 92 135 GLY A CA 1
ATOM 1024 C C . GLY A 1 135 ? 3.143 2.137 19.344 1 92 135 GLY A C 1
ATOM 1025 O O . GLY A 1 135 ? 3.541 2.816 18.391 1 92 135 GLY A O 1
ATOM 1026 N N . GLU A 1 136 ? 3.787 1.87 20.422 1 90.88 136 GLU A N 1
ATOM 1027 C CA . GLU A 1 136 ? 5.141 2.4 20.562 1 90.88 136 GLU A CA 1
ATOM 1028 C C . GLU A 1 136 ? 6.043 1.886 19.438 1 90.88 136 GLU A C 1
ATOM 1030 O O . GLU A 1 136 ? 6.945 2.596 18.984 1 90.88 136 GLU A O 1
ATOM 1035 N N . ASP A 1 137 ? 5.73 0.737 18.906 1 89.88 137 ASP A N 1
ATOM 1036 C CA . ASP A 1 137 ? 6.543 0.13 17.859 1 89.88 137 ASP A CA 1
ATOM 1037 C C . ASP A 1 137 ? 6.078 0.583 16.484 1 89.88 137 ASP A C 1
ATOM 1039 O O . ASP A 1 137 ? 6.609 0.137 15.461 1 89.88 137 ASP A O 1
ATOM 1043 N N . GLY A 1 138 ? 5.102 1.41 16.453 1 91.56 138 GLY A N 1
ATOM 1044 C CA . GLY A 1 138 ? 4.621 1.954 15.188 1 91.56 138 GLY A CA 1
ATOM 1045 C C . GLY A 1 138 ? 3.445 1.185 14.617 1 91.56 138 GLY A C 1
ATOM 1046 O O . GLY A 1 138 ? 2.932 1.53 13.547 1 91.56 138 GLY A O 1
ATOM 1047 N N . SER A 1 139 ? 3.062 0.144 15.344 1 94.31 139 SER A N 1
ATOM 1048 C CA . SER A 1 139 ? 1.919 -0.627 14.875 1 94.31 139 SER A CA 1
ATOM 1049 C C . SER A 1 139 ? 0.641 0.204 14.898 1 94.31 139 SER A C 1
ATOM 1051 O O . SER A 1 139 ? 0.418 0.977 15.836 1 94.31 139 SER A O 1
ATOM 1053 N N . PHE A 1 140 ? -0.09 0.038 13.867 1 96.25 140 PHE A N 1
ATOM 1054 C CA . PHE A 1 140 ? -1.364 0.73 13.719 1 96.25 140 PHE A CA 1
ATOM 1055 C C . PHE A 1 140 ? -2.529 -0.238 13.875 1 96.25 140 PHE A C 1
ATOM 1057 O O . PHE A 1 140 ? -2.637 -1.219 13.133 1 96.25 140 PHE A O 1
ATOM 1064 N N . LYS A 1 141 ? -3.414 0.045 14.867 1 95.88 141 LYS A N 1
ATOM 1065 C CA . LYS A 1 141 ? -4.543 -0.836 15.156 1 95.88 141 LYS A CA 1
ATOM 1066 C C . LYS A 1 141 ? -5.859 -0.071 15.125 1 95.88 141 LYS A C 1
ATOM 1068 O O . LYS A 1 141 ? -5.988 0.98 15.758 1 95.88 141 LYS A O 1
ATOM 1073 N N . LEU A 1 142 ? -6.77 -0.607 14.344 1 94.06 142 LEU A N 1
ATOM 1074 C CA . LEU A 1 142 ? -8.125 -0.075 14.281 1 94.06 142 LEU A CA 1
ATOM 1075 C C . LEU A 1 142 ? -8.883 -0.369 15.578 1 94.06 142 LEU A C 1
ATOM 1077 O O . LEU A 1 142 ? -8.867 -1.5 16.062 1 94.06 142 LEU A O 1
ATOM 1081 N N . GLU A 1 143 ? -9.219 0.603 16.406 1 83.69 143 GLU A N 1
ATOM 1082 C CA . GLU A 1 143 ? -9.883 0.384 17.672 1 83.69 143 GLU A CA 1
ATOM 1083 C C . GLU A 1 143 ? -11.406 0.427 17.516 1 83.69 143 GLU A C 1
ATOM 1085 O O . GLU A 1 143 ? -11.961 1.455 17.141 1 83.69 143 GLU A O 1
ATOM 1090 N N . GLY A 1 144 ? -12.102 -0.64 17.281 1 66.12 144 GLY A N 1
ATOM 1091 C CA . GLY A 1 144 ? -13.555 -0.704 17.312 1 66.12 144 GLY A CA 1
ATOM 1092 C C . GLY A 1 144 ? -14.078 -1.58 18.438 1 66.12 144 GLY A C 1
ATOM 1093 O O . GLY A 1 144 ? -13.32 -2.326 19.062 1 66.12 144 GLY A O 1
ATOM 1094 N N . MET B 1 1 ? 10.469 11.609 9.453 1 96.88 1 MET B N 1
ATOM 1095 C CA . MET B 1 1 ? 9.344 10.695 9.297 1 96.88 1 MET B CA 1
ATOM 1096 C C . MET B 1 1 ? 9.75 9.273 9.656 1 96.88 1 MET B C 1
ATOM 1098 O O . MET B 1 1 ? 10.734 8.75 9.133 1 96.88 1 MET B O 1
ATOM 1102 N N . GLU B 1 2 ? 8.961 8.617 10.609 1 96.62 2 GLU B N 1
ATOM 1103 C CA . GLU B 1 2 ? 9.25 7.223 10.945 1 96.62 2 GLU B CA 1
ATOM 1104 C C . GLU B 1 2 ? 9.078 6.312 9.734 1 96.62 2 GLU B C 1
ATOM 1106 O O . GLU B 1 2 ? 8.195 6.539 8.906 1 96.62 2 GLU B O 1
ATOM 1111 N N . GLN B 1 3 ? 9.852 5.352 9.656 1 97.38 3 GLN B N 1
ATOM 1112 C CA . GLN B 1 3 ? 9.875 4.426 8.523 1 97.38 3 GLN B CA 1
ATOM 1113 C C . GLN B 1 3 ? 8.781 3.369 8.664 1 97.38 3 GLN B C 1
ATOM 1115 O O . GLN B 1 3 ? 9.055 2.227 9.031 1 97.38 3 GLN B O 1
ATOM 1120 N N . ARG B 1 4 ? 7.539 3.781 8.328 1 97.38 4 ARG B N 1
ATOM 1121 C CA . ARG B 1 4 ? 6.395 2.883 8.43 1 97.38 4 ARG B CA 1
ATOM 1122 C C . ARG B 1 4 ? 5.234 3.373 7.57 1 97.38 4 ARG B C 1
ATOM 1124 O O . ARG B 1 4 ? 5.211 4.531 7.152 1 97.38 4 ARG B O 1
ATOM 1131 N N . VAL B 1 5 ? 4.371 2.551 7.215 1 98.38 5 VAL B N 1
ATOM 1132 C CA . VAL B 1 5 ? 3.055 2.785 6.637 1 98.38 5 VAL B CA 1
ATOM 1133 C C . VAL B 1 5 ? 1.974 2.303 7.602 1 98.38 5 VAL B C 1
ATOM 1135 O O . VAL B 1 5 ? 2.107 1.238 8.211 1 98.38 5 VAL B O 1
ATOM 1138 N N . SER B 1 6 ? 0.942 3.098 7.789 1 98.31 6 SER B N 1
ATOM 1139 C CA . SER B 1 6 ? -0.113 2.727 8.727 1 98.31 6 SER B CA 1
ATOM 1140 C C . SER B 1 6 ? -1.33 2.168 7.996 1 98.31 6 SER B C 1
ATOM 1142 O O . SER B 1 6 ? -2.021 1.288 8.516 1 98.31 6 SER B O 1
ATOM 1144 N N . LEU B 1 7 ? -1.614 2.719 6.836 1 98.44 7 LEU B N 1
ATOM 1145 C CA . LEU B 1 7 ? -2.852 2.393 6.137 1 98.44 7 LEU B CA 1
ATOM 1146 C C . LEU B 1 7 ? -2.668 2.504 4.625 1 98.44 7 LEU B C 1
ATOM 1148 O O . LEU B 1 7 ? -2.035 3.445 4.141 1 98.44 7 LEU B O 1
ATOM 1152 N N . ILE B 1 8 ? -3.129 1.538 3.887 1 98.88 8 ILE B N 1
ATOM 1153 C CA . ILE B 1 8 ? -3.264 1.564 2.434 1 98.88 8 ILE B CA 1
ATOM 1154 C C . ILE B 1 8 ? -4.734 1.73 2.053 1 98.88 8 ILE B C 1
ATOM 1156 O O . ILE B 1 8 ? -5.59 0.967 2.506 1 98.88 8 ILE B O 1
ATOM 1160 N N . THR B 1 9 ? -5.035 2.719 1.274 1 98.69 9 THR B N 1
ATOM 1161 C CA . THR B 1 9 ? -6.418 2.883 0.842 1 98.69 9 THR B CA 1
ATOM 1162 C C . THR B 1 9 ? -6.551 2.637 -0.658 1 98.69 9 THR B C 1
ATOM 1164 O O . THR B 1 9 ? -5.844 3.256 -1.458 1 98.69 9 THR B O 1
ATOM 1167 N N . LEU B 1 10 ? -7.363 1.744 -0.981 1 97.94 10 LEU B N 1
ATOM 1168 C CA . LEU B 1 10 ? -7.73 1.467 -2.365 1 97.94 10 LEU B CA 1
ATOM 1169 C C . LEU B 1 10 ? -9.023 2.188 -2.74 1 97.94 10 LEU B C 1
ATOM 1171 O O . LEU B 1 10 ? -10.062 1.957 -2.131 1 97.94 10 LEU B O 1
ATOM 1175 N N . GLY B 1 11 ? -8.914 3.064 -3.734 1 96.38 11 GLY B N 1
ATOM 1176 C CA . GLY B 1 11 ? -10.117 3.643 -4.312 1 96.38 11 GLY B CA 1
ATOM 1177 C C . GLY B 1 11 ? -10.906 2.656 -5.152 1 96.38 11 GLY B C 1
ATOM 1178 O O . GLY B 1 11 ? -10.352 1.991 -6.031 1 96.38 11 GLY B O 1
ATOM 1179 N N . VAL B 1 12 ? -12.18 2.596 -4.91 1 96.38 12 VAL B N 1
ATOM 1180 C CA . VAL B 1 12 ? -12.992 1.604 -5.609 1 96.38 12 VAL B CA 1
ATOM 1181 C C . VAL B 1 12 ? -14.234 2.271 -6.188 1 96.38 12 VAL B C 1
ATOM 1183 O O . VAL B 1 12 ? -14.734 3.254 -5.637 1 96.38 12 VAL B O 1
ATOM 1186 N N . ALA B 1 13 ? -14.742 1.771 -7.27 1 95.06 13 ALA B N 1
ATOM 1187 C CA . ALA B 1 13 ? -15.906 2.332 -7.945 1 95.06 13 ALA B CA 1
ATOM 1188 C C . ALA B 1 13 ? -17.203 1.872 -7.273 1 95.06 13 ALA B C 1
ATOM 1190 O O . ALA B 1 13 ? -18.188 2.602 -7.266 1 95.06 13 ALA B O 1
ATOM 1191 N N . ASP B 1 14 ? -17.266 0.652 -6.801 1 96.81 14 ASP B N 1
ATOM 1192 C CA . ASP B 1 14 ? -18.406 0.007 -6.152 1 96.81 14 ASP B CA 1
ATOM 1193 C C . ASP B 1 14 ? -17.953 -0.759 -4.906 1 96.81 14 ASP B C 1
ATOM 1195 O O . ASP B 1 14 ? -17.438 -1.868 -5.008 1 96.81 14 ASP B O 1
ATOM 1199 N N . LEU B 1 15 ? -18.266 -0.185 -3.738 1 98.06 15 LEU B N 1
ATOM 1200 C CA . LEU B 1 15 ? -17.766 -0.726 -2.477 1 98.06 15 LEU B CA 1
ATOM 1201 C C . LEU B 1 15 ? -18.328 -2.125 -2.23 1 98.06 15 LEU B C 1
ATOM 1203 O O . LEU B 1 15 ? -17.594 -3.02 -1.798 1 98.06 15 LEU B O 1
ATOM 1207 N N . ALA B 1 16 ? -19.594 -2.301 -2.5 1 98.19 16 ALA B N 1
ATOM 1208 C CA . ALA B 1 16 ? -20.203 -3.604 -2.275 1 98.19 16 ALA B CA 1
ATOM 1209 C C . ALA B 1 16 ? -19.531 -4.684 -3.117 1 98.19 16 ALA B C 1
ATOM 1211 O O . ALA B 1 16 ? -19.297 -5.793 -2.635 1 98.19 16 ALA B O 1
ATOM 1212 N N . ARG B 1 17 ? -19.281 -4.395 -4.34 1 98.25 17 ARG B N 1
ATOM 1213 C CA . ARG B 1 17 ? -18.609 -5.336 -5.227 1 98.25 17 ARG B CA 1
ATOM 1214 C C . ARG B 1 17 ? -17.219 -5.672 -4.707 1 98.25 17 ARG B C 1
ATOM 1216 O O . ARG B 1 17 ? -16.828 -6.84 -4.684 1 98.25 17 ARG B O 1
ATOM 1223 N N . SER B 1 18 ? -16.469 -4.641 -4.34 1 98.56 18 SER B N 1
ATOM 1224 C CA . SER B 1 18 ? -15.117 -4.852 -3.828 1 98.56 18 SER B CA 1
ATOM 1225 C C . SER B 1 18 ? -15.133 -5.656 -2.533 1 98.56 18 SER B C 1
ATOM 1227 O O . SER B 1 18 ? -14.297 -6.539 -2.33 1 98.56 18 SER B O 1
ATOM 1229 N N . ARG B 1 19 ? -16.078 -5.383 -1.665 1 98.56 19 ARG B N 1
ATOM 1230 C CA . ARG B 1 19 ? -16.203 -6.141 -0.424 1 98.56 19 ARG B CA 1
ATOM 1231 C C . ARG B 1 19 ? -16.469 -7.613 -0.707 1 98.56 19 ARG B C 1
ATOM 1233 O O . ARG B 1 19 ? -15.914 -8.492 -0.043 1 98.56 19 ARG B O 1
ATOM 1240 N N . ARG B 1 20 ? -17.359 -7.883 -1.644 1 98.62 20 ARG B N 1
ATOM 1241 C CA . ARG B 1 20 ? -17.625 -9.273 -2 1 98.62 20 ARG B CA 1
ATOM 1242 C C . ARG B 1 20 ? -16.359 -9.984 -2.438 1 98.62 20 ARG B C 1
ATOM 1244 O O . ARG B 1 20 ? -16.125 -11.133 -2.057 1 98.62 20 ARG B O 1
ATOM 1251 N N . PHE B 1 21 ? -15.578 -9.32 -3.211 1 98.88 21 PHE B N 1
ATOM 1252 C CA . PHE B 1 21 ? -14.32 -9.891 -3.691 1 98.88 21 PHE B CA 1
ATOM 1253 C C . PHE B 1 21 ? -13.391 -10.203 -2.527 1 98.88 21 PHE B C 1
ATOM 1255 O O . PHE B 1 21 ? -12.906 -11.328 -2.398 1 98.88 21 PHE B O 1
ATOM 1262 N N . TYR B 1 22 ? -13.086 -9.258 -1.604 1 98.88 22 TYR B N 1
ATOM 1263 C CA . TYR B 1 22 ? -12.102 -9.422 -0.541 1 98.88 22 TYR B CA 1
ATOM 1264 C C . TYR B 1 22 ? -12.641 -10.312 0.57 1 98.88 22 TYR B C 1
ATOM 1266 O O . TYR B 1 22 ? -11.906 -11.133 1.128 1 98.88 22 TYR B O 1
ATOM 1274 N N . GLU B 1 23 ? -13.922 -10.195 0.873 1 98.69 23 GLU B N 1
ATOM 1275 C CA . GLU B 1 23 ? -14.477 -10.906 2.021 1 98.69 23 GLU B CA 1
ATOM 1276 C C . GLU B 1 23 ? -14.93 -12.305 1.634 1 98.69 23 GLU B C 1
ATOM 1278 O O . GLU B 1 23 ? -14.383 -13.297 2.113 1 98.69 23 GLU B O 1
ATOM 1283 N N . GLU B 1 24 ? -15.867 -12.406 0.689 1 98.56 24 GLU B N 1
ATOM 1284 C CA . GLU B 1 24 ? -16.344 -13.719 0.257 1 98.56 24 GLU B CA 1
ATOM 1285 C C . GLU B 1 24 ? -15.32 -14.414 -0.634 1 98.56 24 GLU B C 1
ATOM 1287 O O . GLU B 1 24 ? -15.133 -15.625 -0.541 1 98.56 24 GLU B O 1
ATOM 1292 N N . GLY B 1 25 ? -14.719 -13.688 -1.501 1 98.75 25 GLY B N 1
ATOM 1293 C CA . GLY B 1 25 ? -13.789 -14.25 -2.463 1 98.75 25 GLY B CA 1
ATOM 1294 C C . GLY B 1 25 ? -12.461 -14.648 -1.843 1 98.75 25 GLY B C 1
ATOM 1295 O O . GLY B 1 25 ? -12.016 -15.789 -1.995 1 98.75 25 GLY B O 1
ATOM 1296 N N . LEU B 1 26 ? -11.828 -13.68 -1.119 1 98.69 26 LEU B N 1
ATOM 1297 C CA . LEU B 1 26 ? -10.484 -13.922 -0.606 1 98.69 26 LEU B CA 1
ATOM 1298 C C . LEU B 1 26 ? -10.523 -14.344 0.859 1 98.69 26 LEU B C 1
ATOM 1300 O O . LEU B 1 26 ? -9.531 -14.82 1.404 1 98.69 26 LEU B O 1
ATOM 1304 N N . GLY B 1 27 ? -11.633 -14.156 1.538 1 98.69 27 GLY B N 1
ATOM 1305 C CA . GLY B 1 27 ? -11.812 -14.68 2.883 1 98.69 27 GLY B CA 1
ATOM 1306 C C . GLY B 1 27 ? -11.445 -13.68 3.965 1 98.69 27 GLY B C 1
ATOM 1307 O O . GLY B 1 27 ? -11.203 -14.062 5.113 1 98.69 27 GLY B O 1
ATOM 1308 N N . TRP B 1 28 ? -11.398 -12.391 3.654 1 98.69 28 TRP B N 1
ATOM 1309 C CA . TRP B 1 28 ? -11.008 -11.375 4.633 1 98.69 28 TRP B CA 1
ATOM 1310 C C . TRP B 1 28 ? -12.195 -10.984 5.512 1 98.69 28 TRP B C 1
ATOM 1312 O O . TRP B 1 28 ? -13.352 -11.062 5.078 1 98.69 28 TRP B O 1
ATOM 1322 N N . THR B 1 29 ? -11.867 -10.602 6.699 1 98.44 29 THR B N 1
ATOM 1323 C CA . THR B 1 29 ? -12.867 -10.172 7.664 1 98.44 29 THR B CA 1
ATOM 1324 C C . THR B 1 29 ? -12.781 -8.664 7.902 1 98.44 29 THR B C 1
ATOM 1326 O O . THR B 1 29 ? -11.742 -8.156 8.336 1 98.44 29 THR B O 1
ATOM 1329 N N . PRO B 1 30 ? -13.859 -7.938 7.625 1 98.25 30 PRO B N 1
ATOM 1330 C CA . PRO B 1 30 ? -13.828 -6.492 7.863 1 98.25 30 PRO B CA 1
ATOM 1331 C C . PRO B 1 30 ? -13.75 -6.141 9.344 1 98.25 30 PRO B C 1
ATOM 1333 O O . PRO B 1 30 ? -14.289 -6.871 10.188 1 98.25 30 PRO B O 1
ATOM 1336 N N . SER B 1 31 ? -13.07 -5.066 9.641 1 97.75 31 SER B N 1
ATOM 1337 C CA . SER B 1 31 ? -13.023 -4.539 11 1 97.75 31 SER B CA 1
ATOM 1338 C C . SER B 1 31 ? -14.391 -4.039 11.445 1 97.75 31 SER B C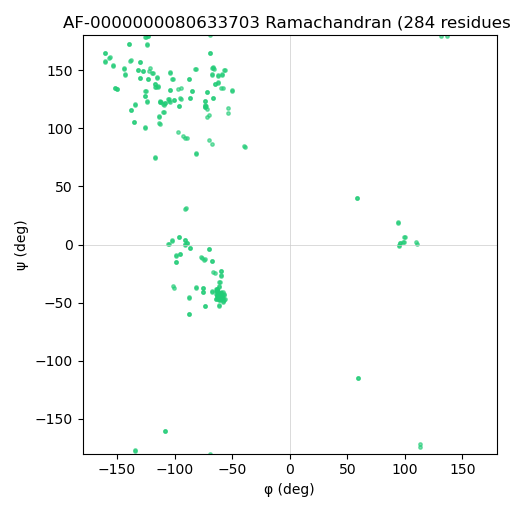 1
ATOM 1340 O O . SER B 1 31 ? -15.148 -3.49 10.641 1 97.75 31 SER B O 1
ATOM 1342 N N . PRO B 1 32 ? -14.711 -4.062 12.742 1 95.81 32 PRO B N 1
ATOM 1343 C CA . PRO B 1 32 ? -15.977 -3.543 13.25 1 95.81 32 PRO B CA 1
ATOM 1344 C C . PRO B 1 32 ? -16.094 -2.025 13.109 1 95.81 32 PRO B C 1
ATOM 1346 O O . PRO B 1 32 ? -17.203 -1.477 13.203 1 95.81 32 PRO B O 1
ATOM 1349 N N . VAL B 1 33 ? -15.023 -1.34 12.852 1 94.75 33 VAL B N 1
ATOM 1350 C CA . VAL B 1 33 ? -15.078 0.117 12.789 1 94.75 33 VAL B CA 1
ATOM 1351 C C . VAL B 1 33 ? -15.461 0.556 11.375 1 94.75 33 VAL B C 1
ATOM 1353 O O . VAL B 1 33 ? -15.562 1.753 11.102 1 94.75 33 VAL B O 1
ATOM 1356 N N . SER B 1 34 ? -15.602 -0.388 10.492 1 96.31 34 SER B N 1
ATOM 1357 C CA . SER B 1 34 ? -16.031 -0.074 9.133 1 96.31 34 SER B CA 1
ATOM 1358 C C . SER B 1 34 ? -17.359 0.668 9.125 1 96.31 34 SER B C 1
ATOM 1360 O O . SER B 1 34 ? -18.156 0.519 10.047 1 96.31 34 SER B O 1
ATOM 1362 N N . GLN B 1 35 ? -17.484 1.463 8.141 1 94.38 35 GLN B N 1
ATOM 1363 C CA . GLN B 1 35 ? -18.688 2.242 7.926 1 94.38 35 GLN B CA 1
ATOM 1364 C C . GLN B 1 35 ? -19.281 1.972 6.547 1 94.38 35 GLN B C 1
ATOM 1366 O O . GLN B 1 35 ? -18.734 1.178 5.773 1 94.38 35 GLN B O 1
ATOM 1371 N N . ASP B 1 36 ? -20.406 2.637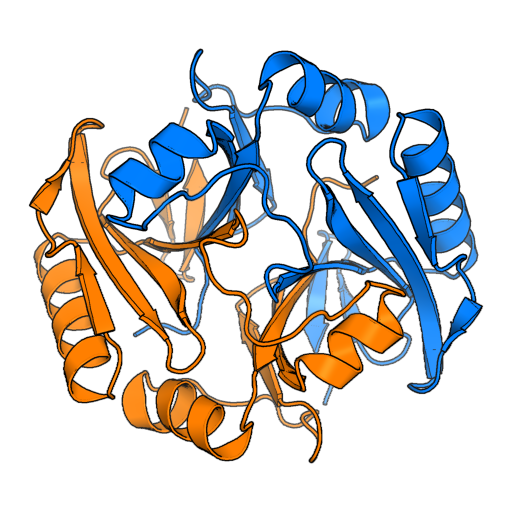 6.266 1 93.75 36 ASP B N 1
ATOM 1372 C CA . ASP B 1 36 ? -21.109 2.414 5 1 93.75 36 ASP B CA 1
ATOM 1373 C C . ASP B 1 36 ? -20.234 2.838 3.816 1 93.75 36 ASP B C 1
ATOM 1375 O O . ASP B 1 36 ? -20.219 2.168 2.781 1 93.75 36 ASP B O 1
ATOM 1379 N N . ALA B 1 37 ? -19.516 3.92 3.973 1 94.75 37 ALA B N 1
ATOM 1380 C CA . ALA B 1 37 ? -18.812 4.508 2.838 1 94.75 37 ALA B CA 1
ATOM 1381 C C . ALA B 1 37 ? -17.359 4.031 2.785 1 94.75 37 ALA B C 1
ATOM 1383 O O . ALA B 1 37 ? -16.641 4.328 1.832 1 94.75 37 ALA B O 1
ATOM 1384 N N . ILE B 1 38 ? -16.906 3.316 3.822 1 97.69 38 ILE B N 1
ATOM 1385 C CA . ILE B 1 38 ? -15.516 2.889 3.877 1 97.69 38 ILE B CA 1
ATOM 1386 C C . ILE B 1 38 ? -15.398 1.594 4.68 1 97.69 38 ILE B C 1
ATOM 1388 O O . ILE B 1 38 ? -16.047 1.44 5.715 1 97.69 38 ILE B O 1
ATOM 1392 N N . THR B 1 39 ? -14.633 0.609 4.18 1 98.56 39 THR B N 1
ATOM 1393 C CA . THR B 1 39 ? -14.398 -0.662 4.852 1 98.56 39 THR B CA 1
ATOM 1394 C C . THR B 1 39 ? -12.914 -0.825 5.195 1 98.56 39 THR B C 1
ATOM 1396 O O . THR B 1 39 ? -12.047 -0.552 4.367 1 98.56 39 THR B O 1
ATOM 1399 N N . PHE B 1 40 ? -12.648 -1.273 6.402 1 98.5 40 PHE B N 1
ATOM 1400 C CA . PHE B 1 40 ? -11.281 -1.466 6.867 1 98.5 40 PHE B CA 1
ATOM 1401 C C . PHE B 1 40 ? -11 -2.941 7.125 1 98.5 40 PHE B C 1
ATOM 1403 O O . PHE B 1 40 ? -11.867 -3.666 7.621 1 98.5 40 PHE B O 1
ATOM 1410 N N . TYR B 1 41 ? -9.797 -3.361 6.828 1 98.5 41 TYR B N 1
ATOM 1411 C CA . TYR B 1 41 ? -9.258 -4.668 7.184 1 98.5 41 TYR B CA 1
ATOM 1412 C C . TYR B 1 41 ? -7.957 -4.52 7.969 1 98.5 41 TYR B C 1
ATOM 1414 O O . TYR B 1 41 ? -7.008 -3.887 7.504 1 98.5 41 TYR B O 1
ATOM 1422 N N . GLN B 1 42 ? -7.91 -5.094 9.172 1 97.38 42 GLN B N 1
ATOM 1423 C CA . GLN B 1 42 ? -6.668 -5.082 9.938 1 97.38 42 GLN B CA 1
ATOM 1424 C C . GLN B 1 42 ? -5.652 -6.062 9.359 1 97.38 42 GLN B C 1
ATOM 1426 O O . GLN B 1 42 ? -5.969 -7.234 9.133 1 97.38 42 GLN B O 1
ATOM 1431 N N . LEU B 1 43 ? -4.535 -5.621 9.023 1 96.56 43 LEU B N 1
ATOM 1432 C CA . LEU B 1 43 ? -3.457 -6.438 8.484 1 96.56 43 LEU B CA 1
ATOM 1433 C C . LEU B 1 43 ? -2.248 -6.426 9.414 1 96.56 43 LEU B C 1
ATOM 1435 O O . LEU B 1 43 ? -1.195 -5.887 9.062 1 96.56 43 LEU B O 1
ATOM 1439 N N . GLY B 1 44 ? -2.295 -7.148 10.562 1 92.94 44 GLY B N 1
ATOM 1440 C CA . GLY B 1 44 ? -1.215 -7.062 11.531 1 92.94 44 GLY B CA 1
ATOM 1441 C C . GLY B 1 44 ? -0.994 -5.656 12.055 1 92.94 44 GLY B C 1
ATOM 1442 O O . GLY B 1 44 ? -1.911 -5.043 12.602 1 92.94 44 GLY B O 1
ATOM 1443 N N . GLY B 1 45 ? 0.134 -5.047 11.781 1 94.38 45 GLY B N 1
ATOM 1444 C CA . GLY B 1 45 ? 0.496 -3.736 12.297 1 94.38 45 GLY B CA 1
ATOM 1445 C C . GLY B 1 45 ? 0.078 -2.598 11.391 1 94.38 45 GLY B C 1
ATOM 1446 O O . GLY B 1 45 ? 0.433 -1.441 11.633 1 94.38 45 GLY B O 1
ATOM 1447 N N . ILE B 1 46 ? -0.61 -2.904 10.312 1 97.69 46 ILE B N 1
ATOM 1448 C CA . ILE B 1 46 ? -1.162 -1.874 9.438 1 97.69 46 ILE B CA 1
ATOM 1449 C C . ILE B 1 46 ? -2.607 -2.219 9.086 1 97.69 46 ILE B C 1
ATOM 1451 O O . ILE B 1 46 ? -3.168 -3.184 9.609 1 97.69 46 ILE B O 1
ATOM 1455 N N . ALA B 1 47 ? -3.236 -1.382 8.227 1 98.19 47 ALA B N 1
ATOM 1456 C CA . ALA B 1 47 ? -4.594 -1.662 7.77 1 98.19 47 ALA B CA 1
ATOM 1457 C C . ALA B 1 47 ? -4.742 -1.366 6.281 1 98.19 47 ALA B C 1
ATOM 1459 O O . ALA B 1 47 ? -3.896 -0.694 5.688 1 98.19 47 ALA B O 1
ATOM 1460 N N . LEU B 1 48 ? -5.699 -1.948 5.68 1 98.75 48 LEU B N 1
ATOM 1461 C CA . LEU B 1 48 ? -6.156 -1.645 4.328 1 98.75 48 LEU B CA 1
ATOM 1462 C C . LEU B 1 48 ? -7.594 -1.127 4.344 1 98.75 48 LEU B C 1
ATOM 1464 O O . LEU B 1 48 ? -8.438 -1.657 5.066 1 98.75 48 LEU B O 1
ATOM 1468 N N . ALA B 1 49 ? -7.848 -0.122 3.555 1 98.75 49 ALA B N 1
ATOM 1469 C CA . ALA B 1 49 ? -9.203 0.407 3.447 1 98.75 49 ALA B CA 1
ATOM 1470 C C . ALA B 1 49 ? -9.695 0.371 2.002 1 98.75 49 ALA B C 1
ATOM 1472 O O . ALA B 1 49 ? -8.906 0.54 1.068 1 98.75 49 ALA B O 1
ATOM 1473 N N . LEU B 1 50 ? -10.906 0.082 1.823 1 98.75 50 LEU B N 1
ATOM 1474 C CA . LEU B 1 50 ? -11.648 0.309 0.586 1 98.75 50 LEU B CA 1
ATOM 1475 C C . LEU B 1 50 ? -12.508 1.561 0.693 1 98.75 50 LEU B C 1
ATOM 1477 O O . LEU B 1 50 ? -13.297 1.699 1.633 1 98.75 50 LEU B O 1
ATOM 1481 N N . TYR B 1 51 ? -12.375 2.479 -0.15 1 98.12 51 TYR B N 1
ATOM 1482 C CA . TYR B 1 51 ? -13.055 3.77 -0.143 1 98.12 51 TYR B CA 1
ATOM 1483 C C . TYR B 1 51 ? -13.398 4.211 -1.56 1 98.12 51 TYR B C 1
ATOM 1485 O O . TYR B 1 51 ? -12.688 3.877 -2.512 1 98.12 51 TYR B O 1
ATOM 1493 N N . GLY B 1 52 ? -14.555 4.934 -1.739 1 95.88 52 GLY B N 1
ATOM 1494 C CA . GLY B 1 52 ? -14.867 5.414 -3.076 1 95.88 52 GLY B CA 1
ATOM 1495 C C . GLY B 1 52 ? -13.711 6.152 -3.729 1 95.88 52 GLY B C 1
ATOM 1496 O O . GLY B 1 52 ? -13.125 7.051 -3.125 1 95.88 52 GLY B O 1
ATOM 1497 N N . ARG B 1 53 ? -13.484 5.75 -4.949 1 94.75 53 ARG B N 1
ATOM 1498 C CA . ARG B 1 53 ? -12.328 6.297 -5.652 1 94.75 53 ARG B CA 1
ATOM 1499 C C . ARG B 1 53 ? -12.438 7.812 -5.801 1 94.75 53 ARG B C 1
ATOM 1501 O O . ARG B 1 53 ? -11.477 8.539 -5.559 1 94.75 53 ARG B O 1
ATOM 1508 N N . GLU B 1 54 ? -13.602 8.344 -6.223 1 93.12 54 GLU B N 1
ATOM 1509 C CA . GLU B 1 54 ? -13.805 9.781 -6.398 1 93.12 54 GLU B CA 1
ATOM 1510 C C . GLU B 1 54 ? -13.664 10.523 -5.074 1 93.12 54 GLU B C 1
ATOM 1512 O O . GLU B 1 54 ? -13.047 11.586 -5.02 1 93.12 54 GLU B O 1
ATOM 1517 N N . ALA B 1 55 ? -14.242 9.992 -4.016 1 95.06 55 ALA B N 1
ATOM 1518 C CA . ALA B 1 55 ? -14.156 10.602 -2.691 1 95.06 55 ALA B CA 1
ATOM 1519 C C . ALA B 1 55 ? -12.711 10.633 -2.197 1 95.06 55 ALA B C 1
ATOM 1521 O O . ALA B 1 55 ? -12.281 11.609 -1.577 1 95.06 55 ALA B O 1
ATOM 1522 N N . LEU B 1 56 ? -12 9.539 -2.465 1 96.06 56 LEU B N 1
ATOM 1523 C CA . LEU B 1 56 ? -10.586 9.469 -2.092 1 96.06 56 LEU B CA 1
ATOM 1524 C C . LEU B 1 56 ? -9.781 10.539 -2.816 1 96.06 56 LEU B C 1
ATOM 1526 O O . LEU B 1 56 ? -8.969 11.227 -2.201 1 96.06 56 LEU B O 1
ATOM 1530 N N . ALA B 1 57 ? -10.016 10.656 -4.117 1 94.88 57 ALA B N 1
ATOM 1531 C CA . ALA B 1 57 ? -9.328 11.672 -4.906 1 94.88 57 ALA B CA 1
ATOM 1532 C C . ALA B 1 57 ? -9.641 13.07 -4.395 1 94.88 57 ALA B C 1
ATOM 1534 O O . ALA B 1 57 ? -8.75 13.906 -4.262 1 94.88 57 ALA B O 1
ATOM 1535 N N . GLU B 1 58 ? -10.883 13.312 -4.094 1 94.69 58 GLU B N 1
ATOM 1536 C CA . GLU B 1 58 ? -11.297 14.609 -3.559 1 94.69 58 GLU B CA 1
ATOM 1537 C C . GLU B 1 58 ? -10.625 14.891 -2.219 1 94.69 58 GLU B C 1
ATOM 1539 O O . GLU B 1 58 ? -10.117 15.992 -1.994 1 94.69 58 GLU B O 1
ATOM 1544 N N . ASP B 1 59 ? -10.594 13.898 -1.407 1 95.69 59 ASP B N 1
ATOM 1545 C CA . ASP B 1 59 ? -9.984 14.047 -0.089 1 95.69 59 ASP B CA 1
ATOM 1546 C C . ASP B 1 59 ? -8.5 14.406 -0.207 1 95.69 59 ASP B C 1
ATOM 1548 O O . ASP B 1 59 ? -7.988 15.203 0.582 1 95.69 59 ASP B O 1
ATOM 1552 N N . ALA B 1 60 ? -7.832 13.852 -1.195 1 96.06 60 ALA B N 1
ATOM 1553 C CA . ALA B 1 60 ? -6.395 14.039 -1.378 1 96.06 60 ALA B CA 1
ATOM 1554 C C . ALA B 1 60 ? -6.113 15.242 -2.281 1 96.06 60 ALA B C 1
ATOM 1556 O O . ALA B 1 60 ? -4.953 15.531 -2.59 1 96.06 60 ALA B O 1
ATOM 1557 N N . HIS B 1 61 ? -7.168 15.922 -2.754 1 95.44 61 HIS B N 1
ATOM 1558 C CA . HIS B 1 61 ? -7.055 17.047 -3.68 1 95.44 61 HIS B CA 1
ATOM 1559 C C . HIS B 1 61 ? -6.352 16.625 -4.965 1 95.44 61 HIS B C 1
ATOM 1561 O O . HIS B 1 61 ? -5.457 17.328 -5.445 1 95.44 61 HIS B O 1
ATOM 1567 N N . LEU B 1 62 ? -6.688 15.438 -5.414 1 92.81 62 LEU B N 1
ATOM 1568 C CA . LEU B 1 62 ? -6.172 14.938 -6.684 1 92.81 62 LEU B CA 1
ATOM 1569 C C . LEU B 1 62 ? -7.223 15.062 -7.785 1 92.81 62 LEU B C 1
ATOM 1571 O O . LEU B 1 62 ? -8.422 14.961 -7.52 1 92.81 62 LEU B O 1
ATOM 1575 N N . ALA B 1 63 ? -6.672 15.406 -8.953 1 82.5 63 ALA B N 1
ATOM 1576 C CA . ALA B 1 63 ? -7.578 15.445 -10.094 1 82.5 63 ALA B CA 1
ATOM 1577 C C . ALA B 1 63 ? -7.984 14.039 -10.523 1 82.5 63 ALA B C 1
ATOM 1579 O O . ALA B 1 63 ? -7.16 13.125 -10.531 1 82.5 63 ALA B O 1
ATOM 1580 N N . GLU B 1 64 ? -9.328 13.789 -10.391 1 66.75 64 GLU B N 1
ATOM 1581 C CA . GLU B 1 64 ? -9.836 12.5 -10.859 1 66.75 64 GLU B CA 1
ATOM 1582 C C . GLU B 1 64 ? -10.32 12.586 -12.297 1 66.75 64 GLU B C 1
ATOM 1584 O O . GLU B 1 64 ? -11.141 13.445 -12.633 1 66.75 64 GLU B O 1
ATOM 1589 N N . SER B 1 65 ? -9.508 12.289 -13.211 1 56.91 65 SER B N 1
ATOM 1590 C CA . SER B 1 65 ? -10.031 12.414 -14.57 1 56.91 65 SER B CA 1
ATOM 1591 C C . SER B 1 65 ? -10.664 11.109 -15.039 1 56.91 65 SER B C 1
ATOM 1593 O O . SER B 1 65 ? -10.805 10.875 -16.234 1 56.91 65 SER B O 1
ATOM 1595 N N . GLY B 1 66 ? -11.227 10.312 -14.242 1 53.44 66 GLY B N 1
ATOM 1596 C CA . GLY B 1 66 ? -11.945 9.156 -14.727 1 53.44 66 GLY B CA 1
ATOM 1597 C C . GLY B 1 66 ? -11.289 7.84 -14.344 1 53.44 66 GLY B C 1
ATOM 1598 O O . GLY B 1 66 ? -10.422 7.805 -13.477 1 53.44 66 GLY B O 1
ATOM 1599 N N . PRO B 1 67 ? -11.922 6.812 -14.914 1 52.09 67 PRO B N 1
ATOM 1600 C CA . PRO B 1 67 ? -11.352 5.496 -14.617 1 52.09 67 PRO B CA 1
ATOM 1601 C C . PRO B 1 67 ? -9.859 5.418 -14.938 1 52.09 67 PRO B C 1
ATOM 1603 O O . PRO B 1 67 ? -9.383 6.086 -15.859 1 52.09 67 PRO B O 1
ATOM 1606 N N . THR B 1 68 ? -9.102 5.277 -13.922 1 53.16 68 THR B N 1
ATOM 1607 C CA . THR B 1 68 ? -7.664 5.141 -14.148 1 53.16 68 THR B CA 1
ATOM 1608 C C . THR B 1 68 ? -7.391 4.285 -15.375 1 53.16 68 THR B C 1
ATOM 1610 O O . THR B 1 68 ? -7.902 3.17 -15.492 1 53.16 68 THR B O 1
ATOM 1613 N N . SER B 1 69 ? -7.43 4.918 -16.609 1 56.84 69 SER B N 1
ATOM 1614 C CA . SER B 1 69 ? -6.902 4.148 -17.734 1 56.84 69 SER B CA 1
ATOM 1615 C C . SER B 1 69 ? -5.398 3.941 -17.594 1 56.84 69 SER B C 1
ATOM 1617 O O . SER B 1 69 ? -4.648 4.898 -17.391 1 56.84 69 SER B O 1
ATOM 1619 N N . GLY B 1 70 ? -5.043 2.826 -16.828 1 75.62 70 GLY B N 1
ATOM 1620 C CA . GLY B 1 70 ? -3.641 2.439 -16.875 1 75.62 70 GLY B CA 1
ATOM 1621 C C . GLY B 1 70 ? -3.086 2.086 -15.5 1 75.62 70 GLY B C 1
ATOM 1622 O O . GLY B 1 70 ? -3.816 2.09 -14.508 1 75.62 70 GLY B O 1
ATOM 1623 N N . PHE B 1 71 ? -1.904 1.75 -15.578 1 87.88 71 PHE B N 1
ATOM 1624 C CA . PHE B 1 71 ? -1.194 1.345 -14.367 1 87.88 71 PHE B CA 1
ATOM 1625 C C . PHE B 1 71 ? -0.882 2.553 -13.492 1 87.88 71 PHE B C 1
ATOM 1627 O O . PHE B 1 71 ? -0.255 3.51 -13.953 1 87.88 71 PHE B O 1
ATOM 1634 N N . GLY B 1 72 ? -1.393 2.613 -12.227 1 90.5 72 GLY B N 1
ATOM 1635 C CA . GLY B 1 72 ? -1.229 3.717 -11.289 1 90.5 72 GLY B CA 1
ATOM 1636 C C . GLY B 1 72 ? 0.165 3.795 -10.695 1 90.5 72 GLY B C 1
ATOM 1637 O O . GLY B 1 72 ? 0.514 4.781 -10.047 1 90.5 72 GLY B O 1
ATOM 1638 N N . GLY B 1 73 ? 0.933 2.73 -10.898 1 93.69 73 GLY B N 1
ATOM 1639 C CA . GLY B 1 73 ? 2.316 2.801 -10.453 1 93.69 73 GLY B CA 1
ATOM 1640 C C . GLY B 1 73 ? 2.547 2.143 -9.102 1 93.69 73 GLY B C 1
ATOM 1641 O O . GLY B 1 73 ? 3.643 2.225 -8.547 1 93.69 73 GLY B O 1
ATOM 1642 N N . ILE B 1 74 ? 1.53 1.562 -8.523 1 96.62 74 ILE B N 1
ATOM 1643 C CA . ILE B 1 74 ? 1.687 0.878 -7.242 1 96.62 74 ILE B CA 1
ATOM 1644 C C . ILE B 1 74 ? 1.183 -0.559 -7.359 1 96.62 74 ILE B C 1
ATOM 1646 O O . ILE B 1 74 ? 0.132 -0.807 -7.953 1 96.62 74 ILE B O 1
ATOM 1650 N N . THR B 1 75 ? 1.984 -1.543 -6.879 1 98 75 THR B N 1
ATOM 1651 C CA . THR B 1 75 ? 1.498 -2.908 -6.711 1 98 75 THR B CA 1
ATOM 1652 C C . THR B 1 75 ? 1.579 -3.336 -5.246 1 98 75 THR B C 1
ATOM 1654 O O . THR B 1 75 ? 2.422 -2.838 -4.496 1 98 75 THR B O 1
ATOM 1657 N N . LEU B 1 76 ? 0.664 -4.156 -4.859 1 98.75 76 LEU B N 1
ATOM 1658 C CA . LEU B 1 76 ? 0.682 -4.824 -3.562 1 98.75 76 LEU B CA 1
ATOM 1659 C C . LEU B 1 76 ? 1.102 -6.285 -3.711 1 98.75 76 LEU B C 1
ATOM 1661 O O . LEU B 1 76 ? 0.79 -6.926 -4.715 1 98.75 76 LEU B O 1
ATOM 1665 N N . ALA B 1 77 ? 1.785 -6.785 -2.662 1 98.75 77 ALA B N 1
ATOM 1666 C CA . ALA B 1 77 ? 2.213 -8.18 -2.77 1 98.75 77 ALA B CA 1
ATOM 1667 C C . ALA B 1 77 ? 1.758 -8.984 -1.557 1 98.75 77 ALA B C 1
ATOM 1669 O O . ALA B 1 77 ? 1.623 -8.445 -0.457 1 98.75 77 ALA B O 1
ATOM 1670 N N . HIS B 1 78 ? 1.529 -10.172 -1.758 1 98.69 78 HIS B N 1
ATOM 1671 C CA . HIS B 1 78 ? 1.2 -11.219 -0.797 1 98.69 78 HIS B CA 1
ATOM 1672 C C . HIS B 1 78 ? 2.146 -12.406 -0.933 1 98.69 78 HIS B C 1
ATOM 1674 O O . HIS B 1 78 ? 2.002 -13.219 -1.85 1 98.69 78 HIS B O 1
ATOM 1680 N N . ASN B 1 79 ? 3.113 -12.445 -0.026 1 98.38 79 ASN B N 1
ATOM 1681 C CA . ASN B 1 79 ? 4.109 -13.508 -0.068 1 98.38 79 ASN B CA 1
ATOM 1682 C C . ASN B 1 79 ? 3.652 -14.742 0.712 1 98.38 79 ASN B C 1
ATOM 1684 O O . ASN B 1 79 ? 3.045 -14.617 1.777 1 98.38 79 ASN B O 1
ATOM 1688 N N . LEU B 1 80 ? 3.994 -15.805 0.163 1 98.38 80 LEU B N 1
ATOM 1689 C CA . LEU B 1 80 ? 3.564 -17.078 0.728 1 98.38 80 LEU B CA 1
ATOM 1690 C C . LEU B 1 80 ? 4.762 -17.984 0.987 1 98.38 80 LEU B C 1
ATOM 1692 O O . LEU B 1 80 ? 5.91 -17.578 0.813 1 98.38 80 LEU B O 1
ATOM 1696 N N . ARG B 1 81 ? 4.473 -19.203 1.545 1 96.94 81 ARG B N 1
ATOM 1697 C CA . ARG B 1 81 ? 5.539 -20.031 2.1 1 96.94 81 ARG B CA 1
ATOM 1698 C C . ARG B 1 81 ? 5.961 -21.109 1.109 1 96.94 81 ARG B C 1
ATOM 1700 O O . ARG B 1 81 ? 6.949 -21.812 1.335 1 96.94 81 ARG B O 1
ATOM 1707 N N . SER B 1 82 ? 5.168 -21.266 -0.041 1 97.75 82 SER B N 1
ATOM 1708 C CA . SER B 1 82 ? 5.5 -22.266 -1.059 1 97.75 82 SER B CA 1
ATOM 1709 C C . SER B 1 82 ? 4.902 -21.891 -2.41 1 97.75 82 SER B C 1
ATOM 1711 O O . SER B 1 82 ? 3.982 -21.062 -2.484 1 97.75 82 SER B O 1
ATOM 1713 N N . LYS B 1 83 ? 5.488 -22.516 -3.477 1 98.56 83 LYS B N 1
ATOM 1714 C CA . LYS B 1 83 ? 4.945 -22.328 -4.82 1 98.56 83 LY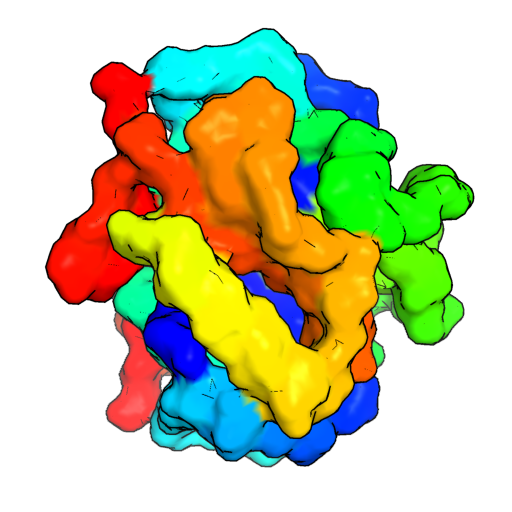S B CA 1
ATOM 1715 C C . LYS B 1 83 ? 3.498 -22.812 -4.898 1 98.56 83 LYS B C 1
ATOM 1717 O O . LYS B 1 83 ? 2.664 -22.188 -5.559 1 98.56 83 LYS B O 1
ATOM 1722 N N . ALA B 1 84 ? 3.24 -23.922 -4.281 1 98.62 84 ALA B N 1
ATOM 1723 C CA . ALA B 1 84 ? 1.893 -24.484 -4.297 1 98.62 84 ALA B CA 1
ATOM 1724 C C . ALA B 1 84 ? 0.884 -23.516 -3.697 1 98.62 84 ALA B C 1
ATOM 1726 O O . ALA B 1 84 ? -0.245 -23.391 -4.18 1 98.62 84 ALA B O 1
ATOM 1727 N N . GLU B 1 85 ? 1.233 -22.828 -2.613 1 98.56 85 GLU B N 1
ATOM 1728 C CA . GLU B 1 85 ? 0.357 -21.828 -2.012 1 98.56 85 GLU B CA 1
ATOM 1729 C C . GLU B 1 85 ? 0.103 -20.672 -2.971 1 98.56 85 GLU B C 1
ATOM 1731 O O . GLU B 1 85 ? -0.995 -20.109 -2.998 1 98.56 85 GLU B O 1
ATOM 1736 N N . VAL B 1 86 ? 1.161 -20.297 -3.719 1 98.81 86 VAL B N 1
ATOM 1737 C CA . VAL B 1 86 ? 0.988 -19.25 -4.719 1 98.81 86 VAL B CA 1
ATOM 1738 C C . VAL B 1 86 ? -0.093 -19.656 -5.719 1 98.81 86 VAL B C 1
ATOM 1740 O O . VAL B 1 86 ? -1.026 -18.891 -5.98 1 98.81 86 VAL B O 1
ATOM 1743 N N . ASP B 1 87 ? 0.009 -20.875 -6.223 1 98.88 87 ASP B N 1
ATOM 1744 C CA . ASP B 1 87 ? -0.962 -21.375 -7.191 1 98.88 87 ASP B CA 1
ATOM 1745 C C . ASP B 1 87 ? -2.373 -21.359 -6.609 1 98.88 87 ASP B C 1
ATOM 1747 O O . ASP B 1 87 ? -3.332 -21 -7.289 1 98.88 87 ASP B O 1
ATOM 1751 N N . ALA B 1 88 ? -2.479 -21.781 -5.426 1 98.88 88 ALA B N 1
ATOM 1752 C CA . ALA B 1 88 ? -3.783 -21.859 -4.773 1 98.88 88 ALA B CA 1
ATOM 1753 C C . ALA B 1 88 ? -4.414 -20.484 -4.633 1 98.88 88 ALA B C 1
ATOM 1755 O O . ALA B 1 88 ? -5.609 -20.312 -4.891 1 98.88 88 ALA B O 1
ATOM 1756 N N . VAL B 1 89 ? -3.633 -19.5 -4.188 1 98.88 89 VAL B N 1
ATOM 1757 C CA . VAL B 1 89 ? -4.152 -18.141 -3.994 1 98.88 89 VAL B CA 1
ATOM 1758 C C . VAL B 1 89 ? -4.504 -17.531 -5.348 1 98.88 89 VAL B C 1
ATOM 1760 O O . VAL B 1 89 ? -5.512 -16.828 -5.477 1 98.88 89 VAL B O 1
ATOM 1763 N N . MET B 1 90 ? -3.658 -17.766 -6.348 1 98.88 90 MET B N 1
ATOM 1764 C CA . MET B 1 90 ? -3.971 -17.281 -7.691 1 98.88 90 MET B CA 1
ATOM 1765 C C . MET B 1 90 ? -5.301 -17.844 -8.18 1 98.88 90 MET B C 1
ATOM 1767 O O . MET B 1 90 ? -6.133 -17.109 -8.711 1 98.88 90 MET B O 1
ATOM 1771 N N . ALA B 1 91 ? -5.488 -19.109 -8.008 1 98.88 91 ALA B N 1
ATOM 1772 C CA . ALA B 1 91 ? -6.734 -19.75 -8.406 1 98.88 91 ALA B CA 1
ATOM 1773 C C . ALA B 1 91 ? -7.918 -19.188 -7.621 1 98.88 91 ALA B C 1
ATOM 1775 O O . ALA B 1 91 ? -9 -18.969 -8.18 1 98.88 91 ALA B O 1
ATOM 1776 N N . GLN B 1 92 ? -7.742 -19.031 -6.344 1 98.88 92 GLN B N 1
ATOM 1777 C CA . GLN B 1 92 ? -8.773 -18.453 -5.488 1 98.88 92 GLN B CA 1
ATOM 1778 C C . GLN B 1 92 ? -9.188 -17.062 -5.984 1 98.88 92 GLN B C 1
ATOM 1780 O O . GLN B 1 92 ? -10.383 -16.75 -6.051 1 98.88 92 GLN B O 1
ATOM 1785 N N . ALA B 1 93 ? -8.195 -16.219 -6.293 1 98.81 93 ALA B N 1
ATOM 1786 C CA . ALA B 1 93 ? -8.461 -14.867 -6.777 1 98.81 93 ALA B CA 1
ATOM 1787 C C . ALA B 1 93 ? -9.258 -14.898 -8.078 1 98.81 93 ALA B C 1
ATOM 1789 O O . ALA B 1 93 ? -10.188 -14.109 -8.258 1 98.81 93 ALA B O 1
ATOM 1790 N N . GLU B 1 94 ? -8.883 -15.797 -8.906 1 98.81 94 GLU B N 1
ATOM 1791 C CA . GLU B 1 94 ? -9.594 -15.938 -10.18 1 98.81 94 GLU B CA 1
ATOM 1792 C C . GLU B 1 94 ? -11.039 -16.359 -9.953 1 98.81 94 GLU B C 1
ATOM 1794 O O . GLU B 1 94 ? -11.961 -15.789 -10.547 1 98.81 94 GLU B O 1
ATOM 1799 N N . ARG B 1 95 ? -11.273 -17.312 -9.148 1 98.62 95 ARG B N 1
ATOM 1800 C CA . ARG B 1 95 ? -12.617 -17.797 -8.844 1 98.62 95 ARG B CA 1
ATOM 1801 C C . ARG B 1 95 ? -13.469 -16.688 -8.227 1 98.62 95 ARG B C 1
ATOM 1803 O O . ARG B 1 95 ? -14.68 -16.641 -8.438 1 98.62 95 ARG B O 1
ATOM 1810 N N . ALA B 1 96 ? -12.844 -15.836 -7.5 1 98.62 96 ALA B N 1
ATOM 1811 C CA . ALA B 1 96 ? -13.531 -14.75 -6.809 1 98.62 96 ALA B CA 1
ATOM 1812 C C . ALA B 1 96 ? -13.906 -13.633 -7.777 1 98.62 96 ALA B C 1
ATOM 1814 O O . ALA B 1 96 ? -14.641 -12.711 -7.414 1 98.62 96 ALA B O 1
ATOM 1815 N N . GLY B 1 97 ? -13.367 -13.711 -8.977 1 98.31 97 GLY B N 1
ATOM 1816 C CA . GLY B 1 97 ? -13.688 -12.703 -9.969 1 98.31 97 GLY B CA 1
ATOM 1817 C C . GLY B 1 97 ? -12.516 -11.781 -10.281 1 98.31 97 GLY B C 1
ATOM 1818 O O . GLY B 1 97 ? -12.656 -10.844 -11.062 1 98.31 97 GLY B O 1
ATOM 1819 N N . GLY B 1 98 ? -11.344 -11.984 -9.688 1 98.5 98 GLY B N 1
ATOM 1820 C CA . GLY B 1 98 ? -10.148 -11.25 -10.07 1 98.5 98 GLY B CA 1
ATOM 1821 C C . GLY B 1 98 ? -9.664 -11.602 -11.469 1 98.5 98 GLY B C 1
ATOM 1822 O O . GLY B 1 98 ? -9.938 -12.695 -11.969 1 98.5 98 GLY B O 1
ATOM 1823 N N . ARG B 1 99 ? -9.023 -10.656 -12.062 1 98.31 99 ARG B N 1
ATOM 1824 C CA . ARG B 1 99 ? -8.43 -10.906 -13.375 1 98.31 99 ARG B CA 1
ATOM 1825 C C . ARG B 1 99 ? -6.969 -11.312 -13.25 1 98.31 99 ARG B C 1
ATOM 1827 O O . ARG B 1 99 ? -6.16 -10.578 -12.68 1 98.31 99 ARG B O 1
ATOM 1834 N N . ILE B 1 100 ? -6.633 -12.453 -13.828 1 98.69 100 ILE B N 1
ATOM 1835 C CA . ILE B 1 100 ? -5.23 -12.859 -13.836 1 98.69 100 ILE B CA 1
ATOM 1836 C C . ILE B 1 100 ? -4.453 -12 -14.836 1 98.69 100 ILE B C 1
ATOM 1838 O O . ILE B 1 100 ? -4.797 -11.938 -16.016 1 98.69 100 ILE B O 1
ATOM 1842 N N . LEU B 1 101 ? -3.521 -11.281 -14.359 1 98.12 101 LEU B N 1
ATOM 1843 C CA . LEU B 1 101 ? -2.67 -10.453 -15.203 1 98.12 101 LEU B CA 1
ATOM 1844 C C . LEU B 1 101 ? -1.473 -11.242 -15.719 1 98.12 101 LEU B C 1
ATOM 1846 O O . LEU B 1 101 ? -1.136 -11.172 -16.906 1 98.12 101 LEU B O 1
ATOM 1850 N N . LYS B 1 102 ? -0.857 -11.969 -14.812 1 98.5 102 LYS B N 1
ATOM 1851 C CA . LYS B 1 102 ? 0.321 -12.789 -15.07 1 98.5 102 LYS B CA 1
ATOM 1852 C C . LYS B 1 102 ? 0.213 -14.141 -14.367 1 98.5 102 LYS B C 1
ATOM 1854 O O . LYS B 1 102 ? 0.168 -14.211 -13.141 1 98.5 102 LYS B O 1
ATOM 1859 N N . PRO B 1 103 ? 0.16 -15.203 -15.164 1 98.62 103 PRO B N 1
ATOM 1860 C CA . PRO B 1 103 ? 0.149 -16.5 -14.5 1 98.62 103 PRO B CA 1
ATOM 1861 C C . PRO B 1 103 ? 1.383 -16.734 -13.625 1 98.62 103 PRO B C 1
ATOM 1863 O O . PRO B 1 103 ? 2.469 -16.25 -13.945 1 98.62 103 PRO B O 1
ATOM 1866 N N . ALA B 1 104 ? 1.159 -17.469 -12.539 1 98.75 104 ALA B N 1
ATOM 1867 C CA . ALA B 1 104 ? 2.287 -17.781 -11.672 1 98.75 104 ALA B CA 1
ATOM 1868 C C . ALA B 1 104 ? 3.361 -18.562 -12.43 1 98.75 104 ALA B C 1
ATOM 1870 O O . ALA B 1 104 ? 3.053 -19.453 -13.211 1 98.75 104 ALA B O 1
ATOM 1871 N N . GLN B 1 105 ? 4.535 -18.141 -12.219 1 98.75 105 GLN B N 1
ATOM 1872 C CA . GLN B 1 105 ? 5.68 -18.734 -12.906 1 98.75 105 GLN B CA 1
ATOM 1873 C C . GLN B 1 105 ? 6.98 -18.422 -12.172 1 98.75 105 GLN B C 1
ATOM 1875 O O . GLN B 1 105 ? 7.012 -17.547 -11.297 1 98.75 105 GLN B O 1
ATOM 1880 N N . ASP B 1 106 ? 8.023 -19.156 -12.508 1 98.38 106 ASP B N 1
ATOM 1881 C CA . ASP B 1 106 ? 9.344 -18.766 -12.039 1 98.38 106 ASP B CA 1
ATOM 1882 C C . ASP B 1 106 ? 9.734 -17.391 -12.602 1 98.38 106 ASP B C 1
ATOM 1884 O O . ASP B 1 106 ? 9.484 -17.109 -13.773 1 98.38 106 ASP B O 1
ATOM 1888 N N . VAL B 1 107 ? 10.336 -16.625 -11.75 1 96.75 107 VAL B N 1
ATOM 1889 C CA . VAL B 1 107 ? 10.617 -15.266 -12.195 1 96.75 107 VAL B CA 1
ATOM 1890 C C . VAL B 1 107 ? 12.109 -14.969 -12.062 1 96.75 107 VAL B C 1
ATOM 1892 O O . VAL B 1 107 ? 12.852 -15.75 -11.469 1 96.75 107 VAL B O 1
ATOM 1895 N N . PHE B 1 108 ? 12.516 -13.875 -12.555 1 90.62 108 PHE B N 1
ATOM 1896 C CA . PHE B 1 108 ? 13.906 -13.531 -12.805 1 90.62 108 PHE B CA 1
ATOM 1897 C C . PHE B 1 108 ? 14.672 -13.391 -11.492 1 90.62 108 PHE B C 1
ATOM 1899 O O . PHE B 1 108 ? 15.883 -13.609 -11.445 1 90.62 108 PHE B O 1
ATOM 1906 N N . TRP B 1 109 ? 14.094 -13.133 -10.422 1 91.06 109 TRP B N 1
ATOM 1907 C CA . TRP B 1 109 ? 14.805 -12.906 -9.172 1 91.06 109 TRP B CA 1
ATOM 1908 C C . TRP B 1 109 ? 14.867 -14.18 -8.336 1 91.06 109 TRP B C 1
ATOM 1910 O O . TRP B 1 109 ? 15.266 -14.148 -7.168 1 91.06 109 TRP B O 1
ATOM 1920 N N . GLY B 1 110 ? 14.398 -15.32 -8.898 1 91.94 110 GLY B N 1
ATOM 1921 C CA . GLY B 1 110 ? 14.625 -16.609 -8.273 1 91.94 110 GLY B CA 1
ATOM 1922 C C . GLY B 1 110 ? 13.43 -17.109 -7.48 1 91.94 110 GLY B C 1
ATOM 1923 O O . GLY B 1 110 ? 13.508 -18.156 -6.82 1 91.94 110 GLY B O 1
ATOM 1924 N N . GLY B 1 111 ? 12.32 -16.469 -7.512 1 97.25 111 GLY B N 1
ATOM 1925 C CA . GLY B 1 111 ? 11.117 -16.922 -6.836 1 97.25 111 GLY B CA 1
ATOM 1926 C C . GLY B 1 111 ? 10.047 -17.422 -7.793 1 97.25 111 GLY B C 1
ATOM 1927 O O . GLY B 1 111 ? 10.359 -17.938 -8.867 1 97.25 111 GLY B O 1
ATOM 1928 N N . TYR B 1 112 ? 8.922 -17.469 -7.363 1 98.75 112 TYR B N 1
ATOM 1929 C CA . TYR B 1 112 ? 7.711 -17.875 -8.062 1 98.75 112 TYR B CA 1
ATOM 1930 C C . TYR B 1 112 ? 6.574 -16.906 -7.801 1 98.75 112 TYR B C 1
ATOM 1932 O O . TYR B 1 112 ? 6.246 -16.609 -6.648 1 98.75 112 TYR B O 1
ATOM 1940 N N . SER B 1 113 ? 6.094 -16.344 -8.914 1 98.62 113 SER B N 1
ATOM 1941 C CA . SER B 1 113 ? 5.141 -15.266 -8.664 1 98.62 113 SER B CA 1
ATOM 1942 C C . SER B 1 113 ? 4.168 -15.109 -9.828 1 98.62 113 S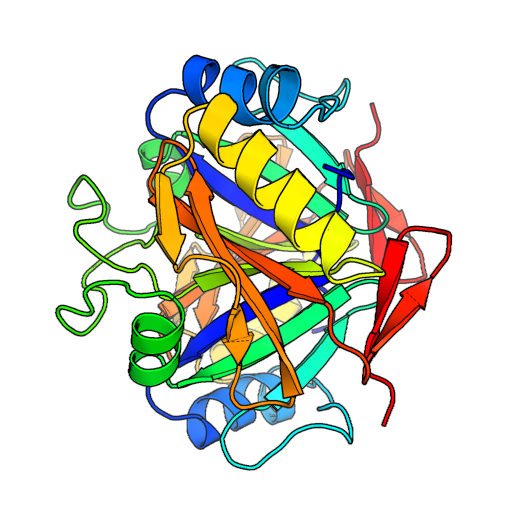ER B C 1
ATOM 1944 O O . SER B 1 113 ? 4.473 -15.5 -10.961 1 98.62 113 SER B O 1
ATOM 1946 N N . GLY B 1 114 ? 3.02 -14.625 -9.633 1 98.75 114 GLY B N 1
ATOM 1947 C CA . GLY B 1 114 ? 1.991 -14.156 -10.547 1 98.75 114 GLY B CA 1
ATOM 1948 C C . GLY B 1 114 ? 1.304 -12.891 -10.07 1 98.75 114 GLY B C 1
ATOM 1949 O O . GLY B 1 114 ? 1.563 -12.414 -8.961 1 98.75 114 GLY B O 1
ATOM 1950 N N . TYR B 1 115 ? 0.484 -12.383 -10.992 1 98.81 115 TYR B N 1
ATOM 1951 C CA . TYR B 1 115 ? -0.269 -11.18 -10.648 1 98.81 115 TYR B CA 1
ATOM 1952 C C . TYR B 1 115 ? -1.749 -11.359 -10.961 1 98.81 115 TYR B C 1
ATOM 1954 O O . TYR B 1 115 ? -2.107 -11.953 -11.984 1 98.81 115 TYR B O 1
ATOM 1962 N N . PHE B 1 116 ? -2.59 -10.82 -10.133 1 98.69 116 PHE B N 1
ATOM 1963 C CA . PHE B 1 116 ? -3.992 -10.602 -10.469 1 98.69 116 PHE B CA 1
ATOM 1964 C C . PHE B 1 116 ? -4.41 -9.172 -10.164 1 98.69 116 PHE B C 1
ATOM 1966 O O . PHE B 1 116 ? -3.752 -8.477 -9.383 1 98.69 116 PHE B O 1
ATOM 1973 N N . ALA B 1 117 ? -5.441 -8.695 -10.812 1 97.56 117 ALA B N 1
ATOM 1974 C CA . ALA B 1 117 ? -6.09 -7.426 -10.516 1 97.56 117 ALA B CA 1
ATOM 1975 C C . ALA B 1 117 ? -7.406 -7.637 -9.773 1 97.56 117 ALA B C 1
ATOM 1977 O O . ALA B 1 117 ? -8.195 -8.508 -10.148 1 97.56 117 ALA B O 1
ATOM 1978 N N . ASP B 1 118 ? -7.59 -6.863 -8.703 1 97.94 118 ASP B N 1
ATOM 1979 C CA . ASP B 1 118 ? -8.891 -6.902 -8.047 1 97.94 118 ASP B CA 1
ATOM 1980 C C . ASP B 1 118 ? -9.969 -6.266 -8.922 1 97.94 118 ASP B C 1
ATOM 1982 O O . ASP B 1 118 ? -9.688 -5.82 -10.039 1 97.94 118 ASP B O 1
ATOM 1986 N N . PRO B 1 119 ? -11.234 -6.184 -8.539 1 97.06 119 PRO B N 1
ATOM 1987 C CA . PRO B 1 119 ? -12.328 -5.73 -9.406 1 97.06 119 PRO B CA 1
ATOM 1988 C C . PRO B 1 119 ? -12.125 -4.305 -9.914 1 97.06 119 PRO B C 1
ATOM 1990 O O . PRO B 1 119 ? -12.734 -3.912 -10.914 1 97.06 119 PRO B O 1
ATOM 1993 N N . ASP B 1 120 ? -11.328 -3.48 -9.234 1 95.19 120 ASP B N 1
ATOM 1994 C CA . ASP B 1 120 ? -11.102 -2.098 -9.648 1 95.19 120 ASP B CA 1
ATOM 1995 C C . ASP B 1 120 ? -9.75 -1.94 -10.336 1 95.19 120 ASP B C 1
ATOM 1997 O O . ASP B 1 120 ? -9.305 -0.82 -10.602 1 95.19 120 ASP B O 1
ATOM 2001 N N . GLY B 1 121 ? -9.055 -3.09 -10.508 1 95 121 GLY B N 1
ATOM 2002 C CA . GLY B 1 121 ? -7.844 -3.07 -11.305 1 95 121 GLY B CA 1
ATOM 2003 C C . GLY B 1 121 ? -6.586 -2.924 -10.469 1 95 121 GLY B C 1
ATOM 2004 O O . GLY B 1 121 ? -5.484 -2.805 -11.016 1 95 121 GLY B O 1
ATOM 2005 N N . HIS B 1 122 ? -6.637 -2.85 -9.188 1 96.75 122 HIS B N 1
ATOM 2006 C CA . HIS B 1 122 ? -5.441 -2.795 -8.359 1 96.75 122 HIS B CA 1
ATOM 2007 C C . HIS B 1 122 ? -4.652 -4.098 -8.438 1 96.75 122 HIS B C 1
ATOM 2009 O O . HIS B 1 122 ? -5.199 -5.176 -8.188 1 96.75 122 HIS B O 1
ATOM 2015 N N . PRO B 1 123 ? -3.389 -4.02 -8.766 1 97.88 123 PRO B N 1
ATOM 2016 C CA . PRO B 1 123 ? -2.625 -5.25 -8.977 1 97.88 123 PRO B CA 1
ATOM 2017 C C . PRO B 1 123 ? -2.061 -5.828 -7.68 1 97.88 123 PRO B C 1
ATOM 2019 O O . PRO B 1 123 ? -1.478 -5.098 -6.879 1 97.88 123 PRO B O 1
ATOM 2022 N N . TRP B 1 124 ? -2.248 -7.082 -7.504 1 98.75 124 TRP B N 1
ATOM 2023 C CA . TRP B 1 124 ? -1.67 -7.891 -6.438 1 98.75 124 TRP B CA 1
ATOM 2024 C C . TRP B 1 124 ? -0.664 -8.891 -6.996 1 98.75 124 TRP B C 1
ATOM 2026 O O . TRP B 1 124 ? -0.996 -9.688 -7.879 1 98.75 124 TRP B O 1
ATOM 2036 N N . GLU B 1 125 ? 0.528 -8.812 -6.516 1 98.88 125 GLU B N 1
ATOM 2037 C CA . GLU B 1 125 ? 1.481 -9.898 -6.758 1 98.88 125 GLU B CA 1
ATOM 2038 C C . GLU B 1 125 ? 1.347 -10.992 -5.707 1 98.88 125 GLU B C 1
ATOM 2040 O O . GLU B 1 125 ? 1.335 -10.711 -4.504 1 98.88 125 GLU B O 1
ATOM 2045 N N . VAL B 1 126 ? 1.167 -12.195 -6.113 1 98.88 126 VAL B N 1
ATOM 2046 C CA . VAL B 1 126 ? 1.236 -13.359 -5.242 1 98.88 126 VAL B CA 1
ATOM 2047 C C . VAL B 1 126 ? 2.551 -14.102 -5.477 1 98.88 126 VAL B C 1
ATOM 2049 O O . VAL B 1 126 ? 2.842 -14.523 -6.598 1 98.88 126 VAL B O 1
ATOM 2052 N N . ALA B 1 127 ? 3.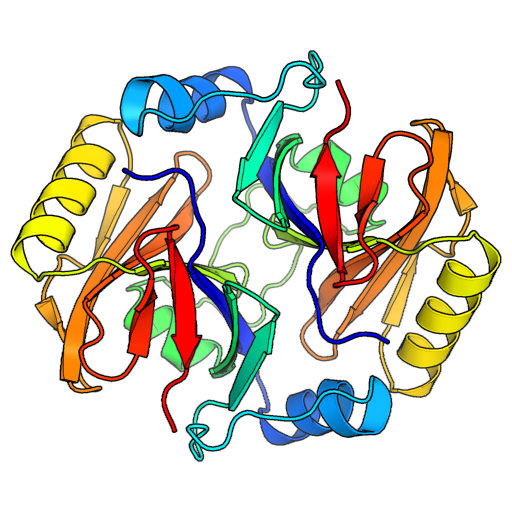336 -14.266 -4.352 1 98.75 127 ALA B N 1
ATOM 2053 C CA . ALA B 1 127 ? 4.707 -14.68 -4.641 1 98.75 127 ALA B CA 1
ATOM 2054 C C . ALA B 1 127 ? 5.227 -15.641 -3.574 1 98.75 127 ALA B C 1
ATOM 2056 O O . ALA B 1 127 ? 4.766 -15.617 -2.432 1 98.75 127 ALA B O 1
ATOM 2057 N N . TRP B 1 128 ? 6.078 -16.453 -3.896 1 98.5 128 TRP B N 1
ATOM 2058 C CA . TRP B 1 128 ? 7.008 -17.188 -3.035 1 98.5 128 TRP B CA 1
ATOM 2059 C C . TRP B 1 128 ? 8.438 -16.688 -3.24 1 98.5 128 TRP B C 1
ATOM 2061 O O . TRP B 1 128 ? 8.953 -16.719 -4.359 1 98.5 128 TRP B O 1
ATOM 2071 N N . ASN B 1 129 ? 9 -16.094 -2.26 1 97.38 129 ASN B N 1
ATOM 2072 C CA . ASN B 1 129 ? 10.359 -15.555 -2.258 1 97.38 129 ASN B CA 1
ATOM 2073 C C . ASN B 1 129 ? 11.266 -16.312 -1.296 1 97.38 129 ASN B C 1
ATOM 2075 O O . ASN B 1 129 ? 11.18 -16.141 -0.08 1 97.38 129 ASN B O 1
ATOM 2079 N N . PRO B 1 130 ? 12.125 -17.141 -1.757 1 94.19 130 PRO B N 1
ATOM 2080 C CA . PRO B 1 130 ? 12.984 -17.953 -0.888 1 94.19 130 PRO B CA 1
ATOM 2081 C C . PRO B 1 130 ? 14.039 -17.125 -0.162 1 94.19 130 PRO B C 1
ATOM 2083 O O . PRO B 1 130 ? 14.719 -17.641 0.734 1 94.19 130 PRO B O 1
ATOM 2086 N N . PHE B 1 131 ? 14.156 -15.82 -0.421 1 91.12 131 PHE B N 1
ATOM 2087 C CA . PHE B 1 131 ? 15.195 -14.977 0.16 1 91.12 131 PHE B CA 1
ATOM 2088 C C . PHE B 1 131 ? 14.617 -14.086 1.253 1 91.12 131 PHE B C 1
ATOM 2090 O O . PHE B 1 131 ? 15.32 -13.219 1.791 1 91.12 131 PHE B O 1
ATOM 2097 N N . ALA B 1 132 ? 13.383 -14.156 1.541 1 92.19 132 ALA B N 1
ATOM 2098 C CA . ALA B 1 132 ? 12.727 -13.414 2.611 1 92.19 132 ALA B CA 1
ATOM 2099 C C . ALA B 1 132 ? 12.07 -14.367 3.609 1 92.19 132 ALA B C 1
ATOM 2101 O O . ALA B 1 132 ? 11.734 -15.5 3.27 1 92.19 132 ALA B O 1
ATOM 2102 N N . ALA B 1 133 ? 12.008 -13.867 4.762 1 92.06 133 ALA B N 1
ATOM 2103 C CA . ALA B 1 133 ? 11.359 -14.664 5.797 1 92.06 133 ALA B CA 1
ATOM 2104 C C . ALA B 1 133 ? 9.898 -14.25 5.98 1 92.06 133 ALA B C 1
ATOM 2106 O O . ALA B 1 133 ? 9.586 -13.062 5.969 1 92.06 133 ALA B O 1
ATOM 2107 N N . LEU B 1 134 ? 9.07 -15.203 6.043 1 94.75 134 LEU B N 1
ATOM 2108 C CA . LEU B 1 134 ? 7.668 -15.031 6.414 1 94.75 134 LEU B CA 1
ATOM 2109 C C . LEU B 1 134 ? 7.371 -15.711 7.746 1 94.75 134 LEU B C 1
ATOM 2111 O O . LEU B 1 134 ? 7.398 -16.938 7.844 1 94.75 134 LEU B O 1
ATOM 2115 N N . GLY B 1 135 ? 7.129 -14.859 8.75 1 92.25 135 GLY B N 1
ATOM 2116 C CA . GLY B 1 135 ? 6.895 -15.391 10.086 1 92.25 135 GLY B CA 1
ATOM 2117 C C . GLY B 1 135 ? 5.578 -16.141 10.211 1 92.25 135 GLY B C 1
ATOM 2118 O O . GLY B 1 135 ? 4.688 -15.977 9.367 1 92.25 135 GLY B O 1
ATOM 2119 N N . GLU B 1 136 ? 5.5 -16.875 11.266 1 91.19 136 GLU B N 1
ATOM 2120 C CA . GLU B 1 136 ? 4.25 -17.578 11.531 1 91.19 136 GLU B CA 1
ATOM 2121 C C . GLU B 1 136 ? 3.084 -16.594 11.672 1 91.19 136 GLU B C 1
ATOM 2123 O O . GLU B 1 136 ? 1.955 -16.922 11.289 1 91.19 136 GLU B O 1
ATOM 2128 N N . ASP B 1 137 ? 3.373 -15.383 12.07 1 90.06 137 ASP B N 1
ATOM 2129 C CA . ASP B 1 137 ? 2.338 -14.375 12.273 1 90.06 137 ASP B CA 1
ATOM 2130 C C . ASP B 1 137 ? 2.078 -13.594 10.984 1 90.06 137 ASP B C 1
ATOM 2132 O O . ASP B 1 137 ? 1.278 -12.656 10.969 1 90.06 137 ASP B O 1
ATOM 2136 N N . GLY B 1 138 ? 2.764 -13.945 9.961 1 91.88 138 GLY B N 1
ATOM 2137 C CA . GLY B 1 138 ? 2.553 -13.312 8.664 1 91.88 138 GLY B CA 1
ATOM 2138 C C . GLY B 1 138 ? 3.504 -12.156 8.406 1 91.88 138 GLY B C 1
ATOM 2139 O O . GLY B 1 138 ? 3.445 -11.523 7.352 1 91.88 138 GLY B O 1
ATOM 2140 N N . SER B 1 139 ? 4.355 -11.914 9.398 1 94.44 139 SER B N 1
ATOM 2141 C CA . SER B 1 13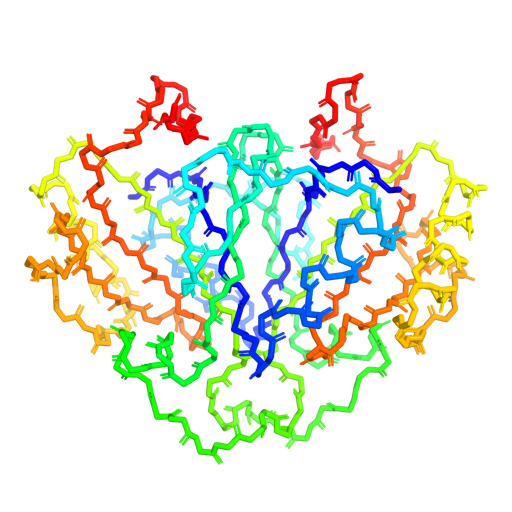9 ? 5.32 -10.836 9.211 1 94.44 139 SER B CA 1
ATOM 2142 C C . SER B 1 139 ? 6.297 -11.164 8.086 1 94.44 139 SER B C 1
ATOM 2144 O O . SER B 1 139 ? 6.734 -12.305 7.949 1 94.44 139 SER B O 1
ATOM 2146 N N . PHE B 1 140 ? 6.543 -10.164 7.328 1 96.44 140 PHE B N 1
ATOM 2147 C CA . PHE B 1 140 ? 7.469 -10.273 6.203 1 96.44 140 PHE B CA 1
ATOM 2148 C C . PHE B 1 140 ? 8.758 -9.516 6.492 1 96.44 140 PHE B C 1
ATOM 2150 O O . PHE B 1 140 ? 8.742 -8.312 6.746 1 96.44 140 PHE B O 1
ATOM 2157 N N . LYS B 1 141 ? 9.898 -10.25 6.449 1 96 141 LYS B N 1
ATOM 2158 C CA . LYS B 1 141 ? 11.195 -9.656 6.758 1 96 141 LYS B CA 1
ATOM 2159 C C . LYS B 1 141 ? 12.195 -9.891 5.629 1 96 141 LYS B C 1
ATOM 2161 O O . LYS B 1 141 ? 12.367 -11.016 5.172 1 96 141 LYS B O 1
ATOM 2166 N N . LEU B 1 142 ? 12.781 -8.789 5.203 1 94.19 142 LEU B N 1
ATOM 2167 C CA . LEU B 1 142 ? 13.844 -8.836 4.207 1 94.19 142 LEU B CA 1
ATOM 2168 C C . LEU B 1 142 ? 15.125 -9.414 4.812 1 94.19 142 LEU B C 1
ATOM 2170 O O . LEU B 1 142 ? 15.547 -9.008 5.895 1 94.19 142 LEU B O 1
ATOM 2174 N N . GLU B 1 143 ? 15.57 -10.602 4.461 1 83.56 143 GLU B N 1
ATOM 2175 C CA . GLU B 1 143 ? 16.75 -11.234 5.047 1 83.56 143 GLU B CA 1
ATOM 2176 C C . GLU B 1 143 ? 18.016 -10.859 4.277 1 83.56 143 GLU B C 1
ATOM 2178 O O . GLU B 1 143 ? 18.125 -11.156 3.088 1 83.56 143 GLU B O 1
ATOM 2183 N N . GLY B 1 144 ? 18.734 -9.844 4.621 1 66.12 144 GLY B N 1
ATOM 2184 C CA . GLY B 1 144 ? 20.062 -9.555 4.078 1 66.12 144 GLY B CA 1
ATOM 2185 C C . GLY B 1 144 ? 21.156 -9.656 5.105 1 66.12 144 GLY B C 1
ATOM 2186 O O . GLY B 1 144 ? 20.891 -9.742 6.309 1 66.12 144 GLY B O 1
#

Radius of gyration: 17.51 Å; Cα contacts (8 Å, |Δi|>4): 706; chains: 2; bounding box: 42×46×42 Å

Organism: NCBI:txid1064539

Nearest PDB structures (foldseek):
  3bqx-assembly1_A-2  TM=9.385E-01  e=1.550E-17  Fulvimarina pelagi HTCC2506
  2rbb-assembly1_B  TM=8.715E-01  e=4.038E-10  Paraburkholderia phytofirmans PsJN
  4mym-assembly1_A-2  TM=8.422E-01  e=1.896E-10  Nocardioides sp. JS614
  2a4x-assembly1_B  TM=8.230E-01  e=3.791E-10  Streptomyces caespitosus
  3e5d-assembly1_A-2  TM=7.069E-01  e=1.465E-08  Listeria monocytogenes serotype 4b str. F2365

Sequence (288 aa):
MEQRVSLITLGVADLARSRRFYEEGLGWTPSPVSQDAITFYQLGGIALALYGREALAEDAHLAESGPTSGFGGITLAHNLRSKAEVDAVMAQAERAGGRILKPAQDVFWGGYSGYFADPDGHPWEVAWNPFAALGEDGSFKLEGMEQRVSLITLGVADLARSRRFYEEGLGWTPSPVSQDAITFYQLGGIALALYGREALAEDAHLAESGPTSGFGGITLAHNLRSKAEVDAVMAQAERAGGRILKPAQDVFWGGYSGYFADPDGHPWEVAWNPFAALGEDGSFKLEG

Foldseek 3Di:
DDDDDAEAEDADQDPVLLCLLVCVQQNFDWDPVADPQKTWGDDDRHIYMYHHNVVVCVVVVHDDPDQPPDDPPDAAEQEDADLVVLQVSLVSSVVSPWAWPFDWDQDDVGWTWTWTAGPSGHIYIYIYDPQWDQDPSRDIGRHD/DDDDDAEAEDADQDPVLLCLLVCVQQNFDWDPVADPQKTWGDDPRHIYMYHHNVVVCVVVVHDDPDQPPDDPPDAAEQEDADLVVLQVSLVSSVVSPWAWPFDWDQDDVGWTWTWTAGPSGHIYIYIYDPQWDQDPSRDIGRHD

Solvent-accessible surface area (backbone atoms only — not comparable to full-atom values): 14971 Å² total; per-residue (Å²): 87,79,64,56,61,28,35,39,36,38,34,27,90,49,66,68,62,50,46,44,34,43,30,74,35,36,60,37,66,71,40,84,67,40,53,96,73,34,42,32,31,68,30,77,46,19,33,39,33,45,31,44,31,70,60,49,26,56,73,42,57,41,65,71,84,60,78,62,84,57,55,50,41,60,39,39,26,38,68,44,95,34,63,68,53,27,53,51,44,53,50,38,40,41,74,40,61,26,44,76,50,26,76,70,37,80,45,94,89,71,30,33,36,24,23,33,20,46,87,73,59,56,38,33,35,34,23,17,50,88,66,42,46,69,44,97,86,59,31,25,42,86,61,102,89,79,65,57,61,28,35,39,34,39,34,27,90,48,67,70,62,49,45,45,34,44,30,73,35,35,60,38,66,72,39,82,64,41,52,95,71,34,43,33,32,69,30,79,45,19,32,40,31,43,32,42,31,69,60,49,26,55,72,42,58,41,66,70,84,59,77,59,83,55,57,52,40,60,40,38,25,37,68,44,94,35,63,68,54,28,54,51,44,53,50,40,40,42,74,40,61,26,44,76,48,27,74,70,38,79,44,93,88,70,30,32,36,23,21,33,20,46,89,74,58,56,39,36,35,36,24,19,50,88,66,43,45,70,44,97,87,59,33,25,41,85,61,101